Protein AF-A0A9J6F0E1-F1 (afdb_monomer_lite)

Structure (mmCIF, N/CA/C/O backbone):
data_AF-A0A9J6F0E1-F1
#
_entry.id   AF-A0A9J6F0E1-F1
#
loop_
_atom_site.group_PDB
_atom_site.id
_atom_site.type_symbol
_atom_site.label_atom_id
_atom_site.label_alt_id
_atom_site.label_comp_id
_atom_site.label_asym_id
_atom_site.label_entity_id
_atom_site.label_seq_id
_atom_site.pdbx_PDB_ins_code
_atom_site.Cartn_x
_atom_site.Cartn_y
_atom_site.Cartn_z
_atom_site.occupancy
_atom_site.B_iso_or_equiv
_atom_site.auth_seq_id
_atom_site.auth_comp_id
_atom_site.auth_asym_id
_atom_site.auth_atom_id
_atom_site.pdbx_PDB_model_num
ATOM 1 N N . MET A 1 1 ? 74.044 -14.318 -27.782 1.00 42.00 1 MET A N 1
ATOM 2 C CA . MET A 1 1 ? 73.304 -15.574 -27.527 1.00 42.00 1 MET A CA 1
ATOM 3 C C . MET A 1 1 ? 71.863 -15.151 -27.306 1.00 42.00 1 MET A C 1
ATOM 5 O O . MET A 1 1 ? 71.633 -14.439 -26.347 1.00 42.00 1 MET A O 1
ATOM 9 N N . SER A 1 2 ? 70.934 -15.291 -28.248 1.00 39.34 2 SER A N 1
ATOM 10 C CA . SER A 1 2 ? 70.530 -16.506 -28.978 1.00 39.34 2 SER A CA 1
ATOM 11 C C . SER A 1 2 ? 69.975 -16.070 -30.348 1.00 39.34 2 SER A C 1
ATOM 13 O O . SER A 1 2 ? 69.040 -15.284 -30.397 1.00 39.34 2 SER A O 1
ATOM 15 N N . LEU A 1 3 ? 70.685 -16.282 -31.460 1.00 38.25 3 LEU A N 1
ATOM 16 C CA . LEU A 1 3 ? 70.488 -17.395 -32.407 1.00 38.2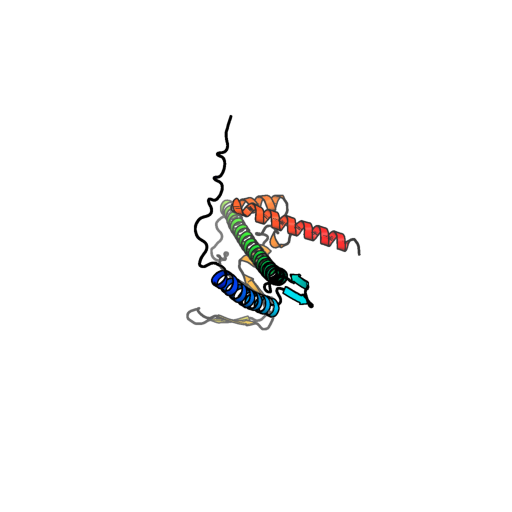5 3 LEU A CA 1
ATOM 17 C C . LEU A 1 3 ? 69.010 -17.663 -32.755 1.00 38.25 3 LEU A C 1
ATOM 19 O O . LEU A 1 3 ? 68.402 -18.596 -32.241 1.00 38.25 3 LEU A O 1
ATOM 23 N N . TRP A 1 4 ? 68.456 -16.856 -33.664 1.00 36.34 4 TRP A N 1
ATOM 24 C CA . TRP A 1 4 ? 67.292 -17.247 -34.465 1.00 36.34 4 TRP A CA 1
ATOM 25 C C . TRP A 1 4 ? 67.796 -18.144 -35.612 1.00 36.34 4 TRP A C 1
ATOM 27 O O . TRP A 1 4 ? 68.761 -17.745 -36.272 1.00 36.34 4 TRP A O 1
ATOM 37 N N . PRO A 1 5 ? 67.221 -19.334 -35.871 1.00 47.84 5 PRO A N 1
ATOM 38 C CA . PRO A 1 5 ? 67.655 -20.163 -36.989 1.00 47.84 5 PRO A CA 1
ATOM 39 C C . PRO A 1 5 ? 67.331 -19.463 -38.309 1.00 47.84 5 PRO A C 1
ATOM 41 O O . PRO A 1 5 ? 66.204 -19.016 -38.524 1.00 47.84 5 PRO A O 1
ATOM 44 N N . SER A 1 6 ? 68.331 -19.355 -39.180 1.00 51.09 6 SER A N 1
ATOM 45 C CA . SER A 1 6 ? 68.198 -18.851 -40.543 1.00 51.09 6 SER A CA 1
ATOM 46 C C . SER A 1 6 ? 67.134 -19.654 -41.296 1.00 51.09 6 SER A C 1
ATOM 48 O O . SER A 1 6 ? 67.220 -20.879 -41.368 1.00 51.09 6 SER A O 1
ATOM 50 N N . LEU A 1 7 ? 66.125 -18.967 -41.843 1.00 41.72 7 LEU A N 1
ATOM 51 C CA . LEU A 1 7 ? 65.140 -19.589 -42.726 1.00 41.72 7 LEU A CA 1
ATOM 52 C C . LEU A 1 7 ? 65.845 -20.214 -43.945 1.00 41.72 7 LEU A C 1
ATOM 54 O O . LEU A 1 7 ? 66.717 -19.561 -44.527 1.00 41.72 7 LEU A O 1
ATOM 58 N N . PRO A 1 8 ? 65.463 -21.432 -44.367 1.00 44.22 8 PRO A N 1
ATOM 59 C CA . PRO A 1 8 ? 66.010 -22.035 -45.570 1.00 44.22 8 PRO A CA 1
ATOM 60 C C . PRO A 1 8 ? 65.522 -21.269 -46.805 1.00 44.22 8 PRO A C 1
ATOM 62 O O . PRO A 1 8 ? 64.338 -20.952 -46.937 1.00 44.22 8 PRO A O 1
ATOM 65 N N . GLN A 1 9 ? 66.457 -20.952 -47.703 1.00 48.19 9 GLN A N 1
ATOM 66 C CA . GLN A 1 9 ? 66.150 -20.406 -49.024 1.00 48.19 9 GLN A CA 1
ATOM 67 C C . GLN A 1 9 ? 65.347 -21.438 -49.833 1.00 48.19 9 GLN A C 1
ATOM 69 O O . GLN A 1 9 ? 65.656 -22.628 -49.757 1.00 48.19 9 GLN A O 1
ATOM 74 N N . PRO A 1 10 ? 64.333 -21.020 -50.610 1.00 42.81 10 PRO A N 1
ATOM 75 C CA . PRO A 1 10 ? 63.535 -21.957 -51.382 1.00 42.81 10 PRO A CA 1
ATOM 76 C C . PRO A 1 10 ? 64.351 -22.473 -52.573 1.00 42.81 10 PRO A C 1
ATOM 78 O O . PRO A 1 10 ? 64.664 -21.725 -53.500 1.00 42.81 10 PRO A O 1
ATOM 81 N N . GLU A 1 11 ? 64.686 -23.763 -52.544 1.00 39.22 11 GLU A N 1
ATOM 82 C CA . GLU A 1 11 ? 65.186 -24.488 -53.708 1.00 39.22 11 GLU A CA 1
ATOM 83 C C . GLU A 1 11 ? 64.096 -24.550 -54.782 1.00 39.22 11 GLU A C 1
ATOM 85 O O . GLU A 1 11 ? 62.958 -24.968 -54.552 1.00 39.22 11 GLU A O 1
ATOM 90 N N . ALA A 1 12 ? 64.459 -24.104 -55.981 1.00 49.50 12 ALA A N 1
ATOM 91 C CA . ALA A 1 12 ? 63.625 -24.176 -57.162 1.00 49.50 12 ALA A CA 1
ATOM 92 C C . ALA A 1 12 ? 63.491 -25.635 -57.623 1.00 49.50 12 ALA A C 1
ATOM 94 O O . ALA A 1 12 ? 64.398 -26.184 -58.245 1.00 49.50 12 ALA A O 1
ATOM 95 N N . ALA A 1 13 ? 62.329 -26.240 -57.379 1.00 40.31 13 ALA A N 1
ATOM 96 C CA . ALA A 1 13 ? 61.929 -27.492 -58.006 1.00 40.31 13 ALA A CA 1
ATOM 97 C C . ALA A 1 13 ? 60.468 -27.415 -58.482 1.00 40.31 13 ALA A C 1
ATOM 99 O O . ALA A 1 13 ? 59.542 -27.298 -57.686 1.00 40.31 13 ALA A O 1
ATOM 100 N N . GLY A 1 14 ? 60.270 -27.514 -59.802 1.00 38.97 14 GLY A N 1
ATOM 101 C CA . GLY A 1 14 ? 59.031 -28.047 -60.383 1.00 38.97 14 GLY A CA 1
ATOM 102 C C . GLY A 1 14 ? 57.902 -27.064 -60.713 1.00 38.97 14 GLY A C 1
ATOM 103 O O . GLY A 1 14 ? 56.794 -27.187 -60.203 1.00 38.97 14 GLY A O 1
ATOM 104 N N . LEU A 1 15 ? 58.121 -26.159 -61.670 1.00 51.50 15 LEU A N 1
ATOM 105 C CA . LEU A 1 15 ? 57.035 -25.538 -62.440 1.00 51.50 15 LEU A CA 1
ATOM 106 C C . LEU A 1 15 ? 56.386 -26.574 -63.375 1.00 51.50 15 LEU A C 1
ATOM 108 O O . LEU A 1 15 ? 57.006 -26.959 -64.365 1.00 51.50 15 LEU A O 1
ATOM 112 N N . ARG A 1 16 ? 55.126 -26.950 -63.111 1.00 51.16 16 ARG A N 1
ATOM 113 C CA . ARG A 1 16 ? 54.069 -27.169 -64.129 1.00 51.16 16 ARG A CA 1
ATOM 114 C C . ARG A 1 16 ? 52.711 -27.412 -63.454 1.00 51.16 16 ARG A C 1
ATOM 116 O O . ARG A 1 16 ? 52.384 -28.523 -63.062 1.00 51.16 16 ARG A O 1
ATOM 123 N N . GLY A 1 17 ? 51.938 -26.328 -63.345 1.00 51.25 17 GLY A N 1
ATOM 124 C CA . GLY A 1 17 ? 50.532 -26.304 -62.906 1.00 51.25 17 GLY A CA 1
ATOM 125 C C . GLY A 1 17 ? 49.984 -24.890 -62.631 1.00 51.25 17 GLY A C 1
ATOM 126 O O . GLY A 1 17 ? 48.792 -24.645 -62.751 1.00 51.25 17 GLY A O 1
ATOM 127 N N . GLY A 1 18 ? 50.855 -23.921 -62.332 1.00 55.31 18 GLY A N 1
ATOM 128 C CA . GLY A 1 18 ? 50.466 -22.707 -61.600 1.00 55.31 18 GLY A CA 1
ATOM 129 C C . GLY A 1 18 ? 49.915 -21.489 -62.356 1.00 55.31 18 GLY A C 1
ATOM 130 O O . GLY A 1 18 ? 49.718 -20.472 -61.707 1.00 55.31 18 GLY A O 1
ATOM 131 N N . THR A 1 19 ? 49.668 -21.507 -63.670 1.00 56.41 19 THR A N 1
ATOM 132 C CA . THR A 1 19 ? 49.143 -20.306 -64.373 1.00 56.41 19 THR A CA 1
ATOM 133 C C . THR A 1 19 ? 47.634 -20.350 -64.600 1.00 56.41 19 THR A C 1
ATOM 135 O O . THR A 1 19 ? 46.957 -19.335 -64.447 1.00 56.41 19 THR A O 1
ATOM 138 N N . ALA A 1 20 ? 47.093 -21.523 -64.933 1.00 60.28 20 ALA A N 1
ATOM 139 C CA . ALA A 1 20 ? 45.662 -21.708 -65.159 1.00 60.28 20 ALA A CA 1
ATOM 140 C C . ALA A 1 20 ? 44.870 -21.693 -63.843 1.00 60.28 20 ALA A C 1
ATOM 142 O O . ALA A 1 20 ? 43.813 -21.070 -63.788 1.00 60.28 20 ALA A O 1
ATOM 143 N N . ASP A 1 21 ? 45.417 -22.303 -62.788 1.00 63.72 21 ASP A N 1
ATOM 144 C CA . ASP A 1 21 ? 44.795 -22.353 -61.459 1.00 63.72 21 ASP A CA 1
ATOM 145 C C . ASP A 1 21 ? 44.758 -20.964 -60.809 1.00 63.72 21 ASP A C 1
ATOM 147 O O . ASP A 1 21 ? 43.703 -20.495 -60.397 1.00 63.72 21 ASP A O 1
ATOM 151 N N . GLN A 1 22 ? 45.866 -20.213 -60.867 1.00 68.94 22 GLN A N 1
ATOM 152 C CA . GLN A 1 22 ? 45.903 -18.825 -60.387 1.00 68.94 22 GLN A CA 1
ATOM 153 C C . GLN A 1 22 ? 44.941 -17.905 -61.155 1.00 68.94 22 GLN A C 1
ATOM 155 O O . GLN A 1 22 ? 44.313 -17.023 -60.567 1.00 68.94 22 GLN A O 1
ATOM 160 N N . ALA A 1 23 ? 44.797 -18.094 -62.471 1.00 70.69 23 ALA A N 1
ATOM 161 C CA . ALA A 1 23 ? 43.850 -17.328 -63.279 1.00 70.69 23 ALA A CA 1
ATOM 162 C C . ALA A 1 23 ? 42.387 -17.714 -62.986 1.00 70.69 23 ALA A C 1
ATOM 164 O O . ALA A 1 23 ? 41.502 -16.850 -62.966 1.00 70.69 23 ALA A O 1
ATOM 165 N N . TYR A 1 24 ? 42.131 -19.000 -62.737 1.00 77.94 24 TYR A N 1
ATOM 166 C CA . TYR A 1 24 ? 40.825 -19.513 -62.338 1.00 77.94 24 TYR A CA 1
ATOM 167 C C . TYR A 1 24 ? 40.418 -18.982 -60.958 1.00 77.94 24 TYR A C 1
ATOM 169 O O . TYR A 1 24 ? 39.322 -18.427 -60.813 1.00 77.94 24 TYR A O 1
ATOM 177 N N . ASP A 1 25 ? 41.337 -19.020 -59.996 1.00 83.69 25 ASP A N 1
ATOM 178 C CA . ASP A 1 25 ? 41.162 -18.456 -58.660 1.00 83.69 25 ASP A CA 1
ATOM 179 C C . ASP A 1 25 ? 40.907 -16.953 -58.728 1.00 83.69 25 ASP A C 1
ATOM 181 O O . ASP A 1 25 ? 39.967 -16.450 -58.112 1.00 83.69 25 ASP A O 1
ATOM 185 N N . GLN A 1 26 ? 41.647 -16.219 -59.565 1.00 85.31 26 GLN A N 1
ATOM 186 C CA . GLN A 1 26 ? 41.429 -14.784 -59.742 1.00 85.31 26 GLN A CA 1
ATOM 187 C C . GLN A 1 26 ? 40.021 -14.472 -60.276 1.00 85.31 26 GLN A C 1
ATOM 189 O O . GLN A 1 26 ? 39.382 -13.514 -59.826 1.00 85.31 26 GLN A O 1
ATOM 194 N N . LYS A 1 27 ? 39.502 -15.266 -61.223 1.00 88.69 27 LYS A N 1
ATOM 195 C CA . LYS A 1 27 ? 38.141 -15.099 -61.760 1.00 88.69 27 LYS A CA 1
ATOM 196 C C . LYS A 1 27 ? 37.079 -15.445 -60.716 1.00 88.69 27 LYS A C 1
ATOM 198 O O . LYS A 1 27 ? 36.077 -14.732 -60.605 1.00 88.69 27 LYS A O 1
ATOM 203 N N . ASN A 1 28 ? 37.303 -16.506 -59.945 1.00 90.62 28 ASN A N 1
ATOM 204 C CA . ASN A 1 28 ? 36.395 -16.936 -58.890 1.00 90.62 28 ASN A CA 1
ATOM 205 C C . ASN A 1 28 ? 36.317 -15.889 -57.768 1.00 90.62 28 ASN A C 1
ATOM 207 O O . ASN A 1 28 ? 35.225 -15.425 -57.433 1.00 90.62 28 ASN A O 1
ATOM 211 N N . ILE A 1 29 ? 37.472 -15.413 -57.294 1.00 91.38 29 ILE A N 1
ATOM 212 C CA . ILE A 1 29 ? 37.577 -14.368 -56.272 1.00 91.38 29 ILE A CA 1
ATOM 213 C C . ILE A 1 29 ? 36.873 -13.095 -56.741 1.00 91.38 29 ILE A C 1
ATOM 215 O O . ILE A 1 29 ? 36.034 -12.566 -56.014 1.00 91.38 29 ILE A O 1
ATOM 219 N N . ARG A 1 30 ? 37.117 -12.632 -57.978 1.00 93.44 30 ARG A N 1
ATOM 220 C CA . ARG A 1 30 ? 36.410 -11.461 -58.532 1.00 93.44 30 ARG A CA 1
ATOM 221 C C . ARG A 1 30 ? 34.896 -11.638 -58.466 1.00 93.44 30 ARG A C 1
ATOM 223 O O . ARG A 1 30 ? 34.200 -10.751 -57.979 1.00 93.44 30 ARG A O 1
ATOM 230 N N . ARG A 1 31 ? 34.381 -12.789 -58.914 1.00 93.75 31 ARG A N 1
ATOM 231 C CA . ARG A 1 31 ? 32.941 -13.078 -58.896 1.00 93.75 31 ARG A CA 1
ATOM 232 C C . ARG A 1 31 ? 32.373 -13.028 -57.475 1.00 93.75 31 ARG A C 1
ATOM 234 O O . ARG A 1 31 ? 31.313 -12.431 -57.297 1.00 93.75 31 ARG A O 1
ATOM 241 N N . ARG A 1 32 ? 33.069 -13.613 -56.495 1.00 96.75 32 ARG A N 1
ATOM 242 C CA . ARG A 1 32 ? 32.632 -13.667 -55.089 1.00 96.75 32 ARG A CA 1
ATOM 243 C C . ARG A 1 32 ? 32.679 -12.309 -54.403 1.00 96.75 32 ARG A C 1
ATOM 245 O O . ARG A 1 32 ? 31.761 -11.973 -53.663 1.00 96.75 32 ARG A O 1
ATOM 252 N N . VAL A 1 33 ? 33.696 -11.502 -54.696 1.00 95.62 33 VAL A N 1
ATOM 253 C CA . VAL A 1 33 ? 33.798 -10.131 -54.182 1.00 95.62 33 VAL A CA 1
ATOM 254 C C . VAL A 1 33 ? 32.607 -9.295 -54.648 1.00 95.62 33 VAL A C 1
ATOM 256 O O . VAL A 1 33 ? 32.038 -8.563 -53.846 1.00 95.62 33 VAL A O 1
ATOM 259 N N . TYR A 1 34 ? 32.161 -9.438 -55.900 1.00 94.19 34 TYR A N 1
ATOM 260 C CA . TYR A 1 34 ? 30.964 -8.732 -56.364 1.00 94.19 34 TYR A CA 1
ATOM 261 C C . TYR A 1 34 ? 29.677 -9.216 -55.691 1.00 94.19 34 TYR A C 1
ATOM 263 O O . TYR A 1 34 ? 28.843 -8.377 -55.368 1.00 94.19 34 TYR A O 1
ATOM 271 N N . ASP A 1 35 ? 29.519 -10.522 -55.434 1.00 94.75 35 ASP A N 1
ATOM 272 C CA . ASP A 1 35 ? 28.373 -11.023 -54.655 1.00 94.75 35 ASP A CA 1
ATOM 273 C C . ASP A 1 35 ? 28.347 -10.395 -53.260 1.00 94.75 35 ASP A C 1
ATOM 275 O O . ASP A 1 35 ? 27.329 -9.841 -52.850 1.00 94.75 35 ASP A O 1
ATOM 279 N N . ALA A 1 36 ? 29.485 -10.416 -52.563 1.00 95.31 36 ALA A N 1
ATOM 280 C CA . ALA A 1 36 ? 29.603 -9.835 -51.233 1.00 95.31 36 ALA A CA 1
ATOM 281 C C . ALA A 1 36 ? 29.314 -8.326 -51.244 1.00 95.31 36 ALA A C 1
ATOM 283 O O . ALA A 1 36 ? 28.520 -7.847 -50.440 1.00 95.31 36 ALA A O 1
ATOM 284 N N . LEU A 1 37 ? 29.896 -7.574 -52.184 1.00 94.69 37 LEU A N 1
ATOM 285 C CA . LEU A 1 37 ? 29.671 -6.131 -52.296 1.00 94.69 37 LEU A CA 1
ATOM 286 C C . LEU A 1 37 ? 28.216 -5.789 -52.631 1.00 94.69 37 LEU A C 1
ATOM 288 O O . LEU A 1 37 ? 27.679 -4.838 -52.072 1.00 94.69 37 LEU A O 1
ATOM 292 N N . ASN A 1 38 ? 27.571 -6.555 -53.511 1.00 94.44 38 ASN A N 1
ATOM 293 C CA . ASN A 1 38 ? 26.181 -6.315 -53.890 1.00 94.44 38 ASN A CA 1
ATOM 294 C C . ASN A 1 38 ? 25.229 -6.587 -52.723 1.00 94.44 38 ASN A C 1
ATOM 296 O O . ASN A 1 38 ? 24.312 -5.803 -52.497 1.00 94.44 38 ASN A O 1
ATOM 300 N N . VAL A 1 39 ? 25.470 -7.651 -51.950 1.00 92.31 39 VAL A N 1
ATOM 301 C CA . VAL A 1 39 ? 24.688 -7.940 -50.740 1.00 92.31 39 VAL A CA 1
ATOM 302 C C . VAL A 1 39 ? 24.908 -6.855 -49.689 1.00 92.31 39 VAL A C 1
ATOM 304 O O . VAL A 1 39 ? 23.941 -6.321 -49.156 1.00 92.31 39 VAL A O 1
ATOM 307 N N . LEU A 1 40 ? 26.157 -6.467 -49.420 1.00 92.56 40 LEU A N 1
ATOM 308 C CA . LEU A 1 40 ? 26.461 -5.416 -48.443 1.00 92.56 40 LEU A CA 1
ATOM 309 C C . LEU A 1 40 ? 25.869 -4.056 -48.845 1.00 92.56 40 LEU A C 1
ATOM 311 O O . LEU A 1 40 ? 25.431 -3.301 -47.979 1.00 92.56 40 LEU A O 1
ATOM 315 N N . MET A 1 41 ? 25.813 -3.752 -50.142 1.00 89.88 41 MET A N 1
ATOM 316 C CA . MET A 1 41 ? 25.160 -2.551 -50.664 1.00 89.88 41 MET A CA 1
ATOM 317 C C . MET A 1 41 ? 23.634 -2.628 -50.537 1.00 89.88 41 MET A C 1
ATOM 319 O O . MET A 1 41 ? 23.015 -1.670 -50.087 1.00 89.88 41 MET A O 1
ATOM 323 N N . ALA A 1 42 ? 23.028 -3.776 -50.863 1.00 88.88 42 ALA A N 1
ATOM 324 C CA . ALA A 1 42 ? 21.586 -4.000 -50.721 1.00 88.88 42 ALA A CA 1
ATOM 325 C C . ALA A 1 42 ? 21.119 -3.942 -49.255 1.00 88.88 42 ALA A C 1
ATOM 327 O O . ALA A 1 42 ? 20.016 -3.484 -48.976 1.00 88.88 42 ALA A O 1
ATOM 328 N N . MET A 1 43 ? 21.979 -4.350 -48.317 1.00 87.69 43 MET A N 1
ATOM 329 C CA . MET A 1 43 ? 21.751 -4.237 -46.871 1.00 87.69 43 MET A CA 1
ATOM 330 C C . MET A 1 43 ? 22.072 -2.838 -46.312 1.00 87.69 43 MET A C 1
ATOM 332 O O . MET A 1 43 ? 22.043 -2.651 -45.097 1.00 87.69 43 MET A O 1
ATOM 336 N N . ASN A 1 44 ? 22.399 -1.869 -47.176 1.00 86.94 44 ASN A N 1
ATOM 337 C CA . ASN A 1 44 ? 22.784 -0.500 -46.823 1.00 86.94 44 ASN A CA 1
ATOM 338 C C . ASN A 1 44 ? 23.972 -0.419 -45.839 1.00 86.94 44 ASN A C 1
ATOM 340 O O . ASN A 1 44 ? 24.059 0.509 -45.038 1.00 86.94 44 ASN A O 1
ATOM 344 N N . ILE A 1 45 ? 24.889 -1.396 -45.899 1.00 88.62 45 ILE A N 1
ATOM 345 C CA . ILE A 1 45 ? 26.096 -1.452 -45.056 1.00 88.62 45 ILE A CA 1
ATOM 346 C C . ILE A 1 45 ? 27.241 -0.644 -45.654 1.00 88.62 45 ILE A C 1
ATOM 348 O O . ILE A 1 45 ? 28.055 -0.059 -44.936 1.00 88.62 45 ILE A O 1
ATOM 352 N N . ILE A 1 46 ? 27.296 -0.601 -46.981 1.00 91.69 46 ILE A N 1
ATOM 353 C CA . ILE A 1 46 ? 28.272 0.162 -47.750 1.00 91.69 46 ILE A CA 1
ATOM 354 C C . ILE A 1 46 ? 27.566 0.931 -48.867 1.00 91.69 46 ILE A C 1
ATOM 356 O O . ILE A 1 46 ? 26.580 0.455 -49.426 1.00 91.69 46 ILE A O 1
ATOM 360 N N . SER A 1 47 ? 28.106 2.091 -49.232 1.00 92.19 47 SER A N 1
ATOM 361 C CA . SER A 1 47 ? 27.751 2.808 -50.462 1.00 92.19 47 SER A CA 1
ATOM 362 C C . SER A 1 47 ? 28.887 2.678 -51.469 1.00 92.19 47 SER A C 1
ATOM 364 O O . SER A 1 47 ? 30.058 2.664 -51.082 1.00 92.19 47 SER A O 1
ATOM 366 N N . LYS A 1 48 ? 28.563 2.601 -52.763 1.00 92.25 48 LYS A N 1
ATOM 367 C CA . LYS A 1 48 ? 29.552 2.590 -53.845 1.00 92.25 48 LYS A CA 1
ATOM 368 C C . LYS A 1 48 ? 29.277 3.718 -54.831 1.00 92.25 48 LYS A C 1
ATOM 370 O O . LYS A 1 48 ? 28.309 3.672 -55.585 1.00 92.25 48 LYS A O 1
ATOM 375 N N . GLU A 1 49 ? 30.205 4.660 -54.913 1.00 90.69 49 GLU A N 1
ATOM 376 C CA . GLU A 1 49 ? 30.221 5.718 -55.920 1.00 90.69 49 GLU A CA 1
ATOM 377 C C . GLU A 1 49 ? 31.418 5.496 -56.849 1.00 90.69 49 GLU A C 1
ATOM 379 O O . GLU A 1 49 ? 32.573 5.725 -56.495 1.00 90.69 49 GLU A O 1
ATOM 384 N N . LYS A 1 50 ? 31.163 5.025 -58.076 1.00 89.00 50 LYS A N 1
ATOM 385 C CA . LYS A 1 50 ? 32.210 4.701 -59.064 1.00 89.00 50 LYS A CA 1
ATOM 386 C C . LYS A 1 50 ? 33.260 3.718 -58.503 1.00 89.00 50 LYS A C 1
ATOM 388 O O . LYS A 1 50 ? 32.989 2.519 -58.435 1.00 89.00 50 LYS A O 1
ATOM 393 N N . LYS A 1 51 ? 34.461 4.205 -58.164 1.00 89.38 51 LYS A N 1
ATOM 394 C CA . LYS A 1 51 ? 35.584 3.425 -57.604 1.00 89.38 51 LYS A CA 1
ATOM 395 C C . LYS A 1 51 ? 35.747 3.609 -56.089 1.00 89.38 51 LYS A C 1
ATOM 397 O O . LYS A 1 51 ? 36.626 2.982 -55.511 1.00 89.38 51 LYS A O 1
ATOM 402 N N . GLU A 1 52 ? 34.921 4.439 -55.461 1.00 91.62 52 GLU A N 1
ATOM 403 C CA . GLU A 1 52 ? 34.933 4.682 -54.022 1.00 91.62 52 GLU A CA 1
ATOM 404 C C . GLU A 1 52 ? 33.884 3.799 -53.337 1.00 91.62 52 GLU A C 1
ATOM 406 O O . GLU A 1 52 ? 32.739 3.716 -53.788 1.00 91.62 52 GLU A O 1
ATOM 411 N N . ILE A 1 53 ? 34.279 3.125 -52.258 1.00 92.56 53 ILE A N 1
ATOM 412 C CA . ILE A 1 53 ? 33.378 2.362 -51.391 1.00 92.56 53 ILE A CA 1
ATOM 413 C C . ILE A 1 53 ? 33.433 3.017 -50.014 1.00 92.56 53 ILE A C 1
ATOM 415 O O . ILE A 1 53 ? 34.496 3.055 -49.396 1.00 92.56 53 ILE A O 1
ATOM 419 N N . ARG A 1 54 ? 32.295 3.526 -49.541 1.00 91.38 54 ARG A N 1
ATOM 420 C CA . ARG A 1 54 ? 32.157 4.119 -48.206 1.00 91.38 54 ARG A CA 1
ATOM 421 C C . ARG A 1 54 ? 31.458 3.138 -47.277 1.00 91.38 54 ARG A C 1
ATOM 423 O O . ARG A 1 54 ? 30.464 2.522 -47.656 1.00 91.38 54 ARG A O 1
ATOM 430 N N . TRP A 1 55 ? 31.965 3.014 -46.057 1.00 90.12 55 TRP A N 1
ATOM 431 C CA . TRP A 1 55 ? 31.318 2.246 -44.996 1.00 90.12 55 TRP A CA 1
ATOM 432 C C . TRP A 1 55 ? 30.183 3.070 -44.375 1.00 90.12 55 TRP A C 1
ATOM 434 O O . TRP A 1 55 ? 30.430 4.181 -43.911 1.00 90.12 55 TRP A O 1
ATOM 444 N N . LEU A 1 56 ? 28.953 2.545 -44.386 1.00 83.19 56 LEU A N 1
ATOM 445 C CA . LEU A 1 56 ? 27.758 3.205 -43.840 1.00 83.19 56 LEU A CA 1
ATOM 446 C C . LEU A 1 56 ? 27.392 2.699 -42.432 1.00 83.19 56 LEU A C 1
ATOM 448 O O . LEU A 1 56 ? 26.900 3.479 -41.623 1.00 83.19 56 LEU A O 1
ATOM 452 N N . GLY A 1 57 ? 27.659 1.422 -42.122 1.00 77.69 57 GLY A N 1
ATOM 453 C CA . GLY A 1 57 ? 27.350 0.793 -40.825 1.00 77.69 57 GLY A CA 1
ATOM 454 C C . GLY A 1 57 ? 26.361 -0.374 -40.930 1.00 77.69 57 GLY A C 1
ATOM 455 O O . GLY A 1 57 ? 25.772 -0.600 -41.972 1.00 77.69 57 GLY A O 1
ATOM 456 N N . LEU A 1 58 ? 26.181 -1.174 -39.875 1.00 78.94 58 LEU A N 1
ATOM 457 C CA . LEU A 1 58 ? 25.275 -2.334 -39.926 1.00 78.94 58 LEU A CA 1
ATOM 458 C C . LEU A 1 58 ? 23.789 -1.910 -39.803 1.00 78.94 58 LEU A C 1
ATOM 460 O O . LEU A 1 58 ? 23.492 -1.018 -39.009 1.00 78.94 58 LEU A O 1
ATOM 464 N N . PRO A 1 59 ? 22.843 -2.550 -40.530 1.00 66.12 59 PRO A N 1
ATOM 465 C CA . PRO A 1 59 ? 21.414 -2.208 -40.529 1.00 66.12 59 PRO A CA 1
ATOM 466 C C . PRO A 1 59 ? 20.735 -2.393 -39.168 1.00 66.12 59 PRO A C 1
ATOM 468 O O . PRO A 1 59 ? 19.757 -1.710 -38.878 1.00 66.12 59 PRO A O 1
ATOM 471 N N . THR A 1 60 ? 21.281 -3.236 -38.288 1.00 64.88 60 THR A N 1
ATOM 472 C CA . THR A 1 60 ? 21.034 -3.144 -36.843 1.00 64.88 60 THR A CA 1
ATOM 473 C C . THR A 1 60 ? 21.854 -1.986 -36.296 1.00 64.88 60 THR A C 1
ATOM 475 O O . THR A 1 60 ? 22.917 -2.159 -35.697 1.00 64.88 60 THR A O 1
ATOM 478 N N . ASN A 1 61 ? 21.363 -0.790 -36.607 1.00 66.19 61 ASN A N 1
ATOM 479 C CA . ASN A 1 61 ? 21.925 0.472 -36.185 1.00 66.19 61 ASN A CA 1
ATOM 480 C C . ASN A 1 61 ? 21.907 0.482 -34.657 1.00 66.19 61 ASN A C 1
ATOM 482 O O . ASN A 1 61 ? 20.837 0.389 -34.051 1.00 66.19 61 ASN A O 1
ATOM 486 N N . SER A 1 62 ? 23.074 0.598 -34.036 1.00 72.31 62 SER A N 1
ATOM 487 C CA . SER A 1 62 ? 23.219 0.784 -32.592 1.00 72.31 62 SER A CA 1
ATOM 488 C C . SER A 1 62 ? 22.234 1.818 -32.028 1.00 72.31 62 SER A C 1
ATOM 490 O O . SER A 1 62 ? 21.802 1.671 -30.892 1.00 72.31 62 SER A O 1
ATOM 492 N N . ALA A 1 63 ? 21.797 2.804 -32.823 1.00 78.25 63 ALA A N 1
ATOM 493 C CA . ALA A 1 63 ? 20.746 3.753 -32.457 1.00 78.25 63 ALA A CA 1
ATOM 494 C C . ALA A 1 63 ? 19.355 3.119 -32.236 1.00 78.25 63 ALA A C 1
ATOM 496 O O . ALA A 1 63 ? 18.676 3.484 -31.282 1.00 78.25 63 ALA A O 1
ATOM 497 N N . GLN A 1 64 ? 18.921 2.159 -33.062 1.00 80.25 64 GLN A N 1
ATOM 498 C CA . GLN A 1 64 ? 17.641 1.455 -32.870 1.00 80.25 64 GLN A CA 1
ATOM 499 C C . GLN A 1 64 ? 17.686 0.540 -31.642 1.00 80.25 64 GLN A C 1
ATOM 501 O O . GLN A 1 64 ? 16.723 0.455 -30.880 1.00 80.25 64 GLN A O 1
ATOM 506 N N . GLU A 1 65 ? 18.820 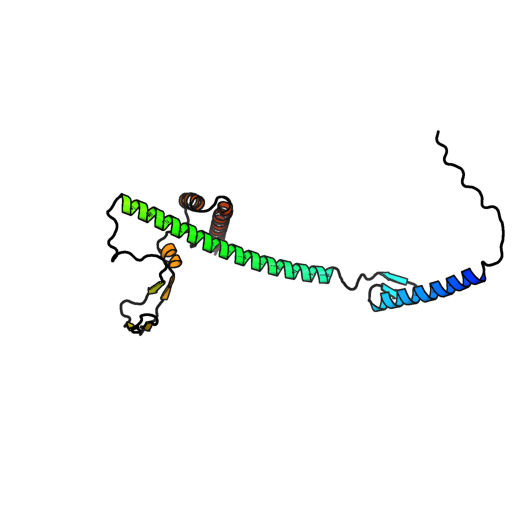-0.126 -31.414 1.00 83.06 65 GLU A N 1
ATOM 507 C CA . GLU A 1 65 ? 19.033 -0.908 -30.197 1.00 83.06 65 GLU A CA 1
ATOM 508 C C . GLU A 1 65 ? 19.100 -0.013 -28.952 1.00 83.06 65 GLU A C 1
ATOM 510 O O . GLU A 1 65 ? 18.480 -0.340 -27.942 1.00 83.06 65 GLU A O 1
ATOM 515 N N . CYS A 1 66 ? 19.767 1.141 -29.043 1.00 87.00 66 CYS A N 1
ATOM 516 C CA . CYS A 1 66 ? 19.796 2.161 -27.997 1.00 87.00 66 CYS A CA 1
ATOM 517 C C . CYS A 1 66 ? 18.381 2.642 -27.662 1.00 87.00 66 CYS A C 1
ATOM 519 O O . CYS A 1 66 ? 17.989 2.606 -26.500 1.00 87.00 66 CYS A O 1
ATOM 521 N N . GLN A 1 67 ? 17.574 2.977 -28.672 1.00 88.75 67 GLN A N 1
ATOM 522 C CA . GLN A 1 67 ? 16.183 3.392 -28.486 1.00 88.75 67 GLN A CA 1
ATOM 523 C C . GLN A 1 67 ? 15.344 2.299 -27.806 1.00 88.75 67 GLN A C 1
ATOM 525 O O . GLN A 1 67 ? 14.589 2.575 -26.874 1.00 88.75 67 GLN A O 1
ATOM 530 N N . ARG A 1 68 ? 15.496 1.036 -28.223 1.00 89.94 68 ARG A N 1
ATOM 531 C CA . ARG A 1 68 ? 14.817 -0.104 -27.588 1.00 89.94 68 ARG A CA 1
ATOM 532 C C . ARG A 1 68 ? 15.243 -0.277 -26.127 1.00 89.94 68 ARG A C 1
ATOM 534 O O . ARG A 1 68 ? 14.402 -0.524 -25.265 1.00 89.94 68 ARG A O 1
ATOM 541 N N . LEU A 1 69 ? 16.540 -0.162 -25.840 1.00 94.31 69 LEU A N 1
ATOM 542 C CA . LEU A 1 69 ? 17.077 -0.259 -24.481 1.00 94.31 69 LEU A CA 1
ATOM 543 C C . LEU A 1 69 ? 16.616 0.908 -23.602 1.00 94.31 69 LEU A C 1
ATOM 545 O O . LEU A 1 69 ? 16.327 0.696 -22.427 1.00 94.31 69 LEU A O 1
ATOM 549 N N . GLU A 1 70 ? 16.497 2.114 -24.154 1.00 95.38 70 GLU A N 1
ATOM 550 C CA . GLU A 1 70 ? 15.940 3.278 -23.461 1.00 95.38 70 GLU A CA 1
ATOM 551 C C . GLU A 1 70 ? 14.463 3.084 -23.117 1.00 95.38 70 GLU A C 1
ATOM 553 O O . GLU A 1 70 ? 14.069 3.327 -21.976 1.00 95.38 70 GLU A O 1
ATOM 558 N N . GLN A 1 71 ? 13.659 2.572 -24.052 1.00 96.12 71 GLN A N 1
ATOM 559 C CA . GLN A 1 71 ? 12.255 2.236 -23.798 1.00 96.12 71 GLN A CA 1
ATOM 560 C C . GLN A 1 71 ? 12.116 1.162 -22.711 1.00 96.12 71 GLN A C 1
ATOM 562 O O . GLN A 1 71 ? 11.324 1.309 -21.780 1.00 96.12 71 GLN A O 1
ATOM 567 N N . GLU A 1 72 ? 12.922 0.101 -22.773 1.00 96.81 72 GLU A N 1
ATOM 568 C CA . GLU A 1 72 ? 12.909 -0.954 -21.757 1.00 96.81 72 GLU A CA 1
ATOM 569 C C . GLU A 1 72 ? 13.401 -0.445 -20.395 1.00 96.81 72 GLU A C 1
ATOM 571 O O . GLU A 1 72 ? 12.838 -0.800 -19.357 1.00 96.81 72 GLU A O 1
ATOM 576 N N . LYS A 1 73 ? 14.419 0.424 -20.373 1.00 97.75 73 LYS A N 1
ATOM 577 C CA . LYS A 1 73 ? 14.869 1.114 -19.157 1.00 97.75 73 LYS A CA 1
ATOM 578 C C . LYS A 1 73 ? 13.727 1.930 -18.557 1.00 97.75 73 LYS A C 1
ATOM 580 O O . LYS A 1 73 ? 13.493 1.815 -17.356 1.00 97.75 73 LYS A O 1
ATOM 585 N N . GLN A 1 74 ? 13.017 2.711 -19.369 1.00 97.62 74 GLN A N 1
ATOM 586 C CA . GLN A 1 74 ? 11.897 3.534 -18.919 1.00 97.62 74 GLN A CA 1
ATOM 587 C C . GLN A 1 74 ? 10.784 2.673 -18.309 1.00 97.62 74 GLN A C 1
ATOM 589 O O . GLN A 1 74 ? 10.399 2.879 -17.158 1.00 97.62 74 GLN A O 1
ATOM 594 N N . ARG A 1 75 ? 10.378 1.610 -19.010 1.00 98.00 75 ARG A N 1
ATOM 595 C CA . ARG A 1 75 ? 9.394 0.640 -18.512 1.00 98.00 75 ARG A CA 1
ATOM 596 C C . ARG A 1 75 ? 9.823 0.007 -17.184 1.00 98.00 75 ARG A C 1
ATOM 598 O O . ARG A 1 75 ? 9.024 -0.145 -16.262 1.00 98.00 75 ARG A O 1
ATOM 605 N N . ARG A 1 76 ? 11.100 -0.369 -17.051 1.00 97.94 76 ARG A N 1
ATOM 606 C CA . ARG A 1 76 ? 11.640 -0.922 -15.796 1.00 97.94 76 ARG A CA 1
ATOM 607 C C . ARG A 1 76 ? 11.622 0.099 -14.666 1.00 97.94 76 ARG A C 1
ATOM 609 O O . ARG A 1 76 ? 11.335 -0.286 -13.535 1.00 97.94 76 ARG A O 1
ATOM 616 N N . LEU A 1 77 ? 11.923 1.366 -14.944 1.00 97.94 77 LEU A N 1
ATOM 617 C CA . LEU A 1 77 ? 11.881 2.432 -13.943 1.00 97.94 77 LEU A CA 1
ATOM 618 C C . LEU A 1 77 ? 10.464 2.645 -13.405 1.00 97.94 77 LEU A C 1
ATOM 620 O O . LEU A 1 77 ? 10.303 2.746 -12.191 1.00 97.94 77 LEU A O 1
ATOM 624 N N . GLU A 1 78 ? 9.451 2.621 -14.269 1.00 97.50 78 GLU A N 1
ATOM 625 C CA . GLU A 1 78 ? 8.039 2.711 -13.874 1.00 97.50 78 GLU A CA 1
ATOM 626 C C . GLU A 1 78 ? 7.625 1.536 -12.981 1.00 97.50 78 GLU A C 1
ATOM 628 O O . GLU A 1 78 ? 7.070 1.731 -11.899 1.00 97.50 78 GLU A O 1
ATOM 633 N N . VAL A 1 79 ? 7.992 0.308 -13.364 1.00 98.19 79 VAL A N 1
ATOM 634 C CA . VAL A 1 79 ? 7.733 -0.886 -12.542 1.00 98.19 79 VAL A CA 1
ATOM 635 C C . VAL A 1 79 ? 8.455 -0.808 -11.194 1.00 98.19 79 VAL A C 1
ATOM 637 O O . VAL A 1 79 ? 7.893 -1.186 -10.166 1.00 98.19 79 VAL A O 1
ATOM 640 N N . ILE A 1 80 ? 9.701 -0.326 -11.167 1.00 97.25 80 ILE A N 1
ATOM 641 C CA . ILE A 1 80 ? 10.456 -0.134 -9.922 1.00 97.25 80 ILE A CA 1
ATOM 642 C C . ILE A 1 80 ? 9.775 0.913 -9.038 1.00 97.25 80 ILE A C 1
ATOM 644 O O . ILE A 1 80 ? 9.701 0.706 -7.828 1.00 97.25 80 ILE A O 1
ATOM 648 N N . ALA A 1 81 ? 9.283 2.014 -9.609 1.00 94.81 81 ALA A N 1
ATOM 649 C CA . ALA A 1 81 ? 8.564 3.045 -8.867 1.00 94.81 81 ALA A CA 1
ATOM 650 C C . ALA A 1 81 ? 7.276 2.486 -8.244 1.00 94.81 81 ALA A C 1
ATOM 652 O O . ALA A 1 81 ? 7.083 2.617 -7.036 1.00 94.81 81 ALA A O 1
ATOM 653 N N . ALA A 1 82 ? 6.468 1.757 -9.019 1.00 96.25 82 ALA A N 1
ATOM 654 C CA . ALA A 1 82 ? 5.252 1.114 -8.521 1.00 96.25 82 ALA A CA 1
ATOM 655 C C . ALA A 1 82 ? 5.544 0.109 -7.392 1.00 96.25 82 ALA A C 1
ATOM 657 O O . ALA A 1 82 ? 4.915 0.153 -6.337 1.00 96.25 82 ALA A O 1
ATOM 658 N N . LYS A 1 83 ? 6.558 -0.752 -7.556 1.00 96.88 83 LYS A N 1
ATOM 659 C CA . LYS A 1 83 ? 6.953 -1.720 -6.516 1.00 96.88 83 LYS A CA 1
ATOM 660 C C . LYS A 1 83 ? 7.498 -1.055 -5.254 1.00 96.88 83 LYS A C 1
ATOM 662 O O . LYS A 1 83 ? 7.318 -1.590 -4.164 1.00 96.88 83 LYS A O 1
ATOM 667 N N . ARG A 1 84 ? 8.180 0.088 -5.383 1.00 94.06 84 ARG A N 1
ATOM 668 C CA . ARG A 1 84 ? 8.628 0.877 -4.226 1.00 94.06 84 ARG A CA 1
ATOM 669 C C . ARG A 1 84 ? 7.441 1.431 -3.449 1.00 94.06 84 ARG A C 1
ATOM 671 O O . ARG A 1 84 ? 7.446 1.305 -2.230 1.00 94.06 84 ARG A O 1
ATOM 678 N N . GLN A 1 85 ? 6.427 1.949 -4.142 1.00 93.44 85 GLN A N 1
ATOM 679 C CA . GLN A 1 85 ? 5.199 2.414 -3.499 1.00 93.44 85 GLN A CA 1
ATOM 680 C C . GLN A 1 85 ? 4.477 1.268 -2.781 1.00 93.44 85 GLN A C 1
ATOM 682 O O . GLN A 1 85 ? 4.195 1.375 -1.595 1.00 93.44 85 GLN A O 1
ATOM 687 N N . GLN A 1 86 ? 4.293 0.126 -3.451 1.00 95.94 86 GLN A N 1
ATOM 688 C CA . GLN A 1 86 ? 3.681 -1.058 -2.837 1.00 95.94 86 GLN A CA 1
ATOM 689 C C . GLN A 1 86 ? 4.445 -1.532 -1.594 1.00 95.94 86 GLN A C 1
ATOM 691 O O . GLN A 1 86 ? 3.841 -1.855 -0.574 1.00 95.94 86 GLN A O 1
ATOM 696 N N . LEU A 1 87 ? 5.782 -1.562 -1.655 1.00 95.56 87 LEU A N 1
ATOM 697 C CA . LEU A 1 87 ? 6.608 -1.892 -0.495 1.00 95.56 87 LEU A CA 1
ATOM 698 C C . LEU A 1 87 ? 6.370 -0.900 0.647 1.00 95.56 87 LEU A C 1
ATOM 700 O O . LEU A 1 87 ? 6.252 -1.318 1.796 1.00 95.56 87 LEU A O 1
ATOM 704 N N . TYR A 1 88 ? 6.304 0.395 0.342 1.00 93.88 88 TYR A N 1
ATOM 705 C CA . TYR A 1 88 ? 6.045 1.424 1.340 1.00 93.88 88 TYR A CA 1
ATOM 706 C C . TYR A 1 88 ? 4.678 1.245 2.009 1.00 93.88 88 TYR A C 1
ATOM 708 O O . TYR A 1 88 ? 4.600 1.268 3.235 1.00 93.88 88 TYR A O 1
ATOM 716 N N . ASP A 1 89 ? 3.630 0.954 1.239 1.00 93.88 89 ASP A N 1
ATOM 717 C CA . ASP A 1 89 ? 2.285 0.714 1.772 1.00 93.88 89 ASP A CA 1
ATOM 718 C C . ASP A 1 89 ? 2.250 -0.490 2.728 1.00 93.88 89 ASP A C 1
ATOM 720 O O . ASP A 1 89 ? 1.677 -0.406 3.818 1.00 93.88 89 ASP A O 1
ATOM 724 N N . VAL A 1 90 ? 2.949 -1.577 2.380 1.00 95.75 90 VAL A N 1
ATOM 725 C CA . VAL A 1 90 ? 3.096 -2.760 3.247 1.00 95.75 90 VAL A CA 1
ATOM 726 C C . VAL A 1 90 ? 3.892 -2.434 4.517 1.00 95.75 90 VAL A C 1
ATOM 728 O O . VAL A 1 90 ? 3.563 -2.916 5.604 1.00 95.75 90 VAL A O 1
ATOM 731 N N . LEU A 1 91 ? 4.930 -1.596 4.422 1.00 95.25 91 LEU A N 1
ATOM 732 C CA . LEU A 1 91 ? 5.683 -1.146 5.597 1.00 95.25 91 LEU A CA 1
ATOM 733 C C . LEU A 1 91 ? 4.809 -0.306 6.533 1.00 95.25 91 LEU A C 1
ATOM 735 O O . LEU A 1 91 ? 4.852 -0.517 7.745 1.00 95.25 91 LEU A O 1
ATOM 739 N N . LEU A 1 92 ? 3.988 0.597 5.991 1.00 94.75 92 LEU A N 1
ATOM 740 C CA . LEU A 1 92 ? 3.034 1.383 6.776 1.00 94.75 92 LEU A CA 1
ATOM 741 C C . LEU A 1 92 ? 2.027 0.486 7.497 1.00 94.75 92 LEU A C 1
ATOM 743 O O . LEU A 1 92 ? 1.784 0.683 8.687 1.00 94.75 92 LEU A O 1
ATOM 747 N N . GLN A 1 93 ? 1.486 -0.521 6.809 1.00 95.50 93 GLN A N 1
ATOM 748 C CA . GLN A 1 93 ? 0.596 -1.520 7.402 1.00 95.50 93 GLN A CA 1
ATOM 749 C C . GLN A 1 93 ? 1.272 -2.266 8.563 1.00 95.50 93 GLN A C 1
ATOM 751 O O . GLN A 1 93 ? 0.720 -2.340 9.661 1.00 95.50 93 GLN A O 1
ATOM 756 N N . GLN A 1 94 ? 2.498 -2.756 8.359 1.00 95.75 94 GLN A N 1
ATOM 757 C CA . GLN A 1 94 ? 3.273 -3.449 9.394 1.00 95.75 94 GLN A CA 1
ATOM 758 C C . GLN A 1 94 ? 3.496 -2.570 10.632 1.00 95.75 94 GLN A C 1
ATOM 760 O O . GLN A 1 94 ? 3.356 -3.034 11.768 1.00 95.75 94 GLN A O 1
ATOM 765 N N . ILE A 1 95 ? 3.854 -1.303 10.415 1.00 95.81 95 ILE A N 1
ATOM 766 C CA . ILE A 1 95 ? 4.056 -0.322 11.481 1.00 95.81 95 ILE A CA 1
ATOM 767 C C . ILE A 1 95 ? 2.738 -0.085 12.224 1.00 95.81 95 ILE A C 1
ATOM 769 O O . ILE A 1 95 ? 2.704 -0.221 13.445 1.00 95.81 95 ILE A O 1
ATOM 773 N N . ALA A 1 96 ? 1.649 0.193 11.505 1.00 96.75 96 ALA A N 1
ATOM 774 C CA . ALA A 1 96 ? 0.342 0.471 12.091 1.00 96.75 96 ALA A CA 1
ATOM 775 C C . ALA A 1 96 ? -0.178 -0.699 12.941 1.00 96.75 96 ALA A C 1
ATOM 777 O O . ALA A 1 96 ? -0.614 -0.487 14.075 1.00 96.75 96 ALA A O 1
ATOM 778 N N . TYR A 1 97 ? -0.061 -1.936 12.451 1.00 96.56 97 TYR A N 1
ATOM 779 C CA . TYR A 1 97 ? -0.453 -3.129 13.202 1.00 96.56 97 TYR A CA 1
ATOM 780 C C . TYR A 1 97 ? 0.396 -3.348 14.450 1.00 96.56 97 TYR A C 1
ATOM 782 O O . TYR A 1 97 ? -0.146 -3.584 15.531 1.00 96.56 97 TYR A O 1
ATOM 790 N N . LYS A 1 98 ? 1.726 -3.244 14.350 1.00 95.94 98 LYS A N 1
ATOM 791 C CA . LYS A 1 98 ? 2.586 -3.391 15.533 1.00 95.94 98 LYS A CA 1
ATOM 792 C C . LYS A 1 98 ? 2.308 -2.317 16.573 1.00 95.94 98 LYS A C 1
ATOM 794 O O . LYS A 1 98 ? 2.263 -2.627 17.762 1.00 95.94 98 LYS A O 1
ATOM 799 N N . ASN A 1 99 ? 2.074 -1.088 16.129 1.00 96.12 99 ASN A N 1
ATOM 800 C CA . ASN A 1 99 ? 1.755 0.026 17.006 1.00 96.12 99 ASN A CA 1
ATOM 801 C C . ASN A 1 99 ? 0.386 -0.165 17.684 1.00 96.12 99 ASN A C 1
ATOM 803 O O . ASN A 1 99 ? 0.263 0.070 18.884 1.00 96.12 99 ASN A O 1
ATOM 807 N N . LEU A 1 100 ? -0.620 -0.679 16.959 1.00 96.31 100 LEU A N 1
ATOM 808 C CA . LEU A 1 100 ? -1.914 -1.069 17.531 1.00 96.31 100 LEU A CA 1
ATOM 809 C C . LEU A 1 100 ? -1.742 -2.115 18.636 1.00 96.31 100 LEU A C 1
ATOM 811 O O . LEU A 1 100 ? -2.253 -1.936 19.740 1.00 96.31 100 LEU A O 1
ATOM 815 N N . VAL A 1 101 ? -1.011 -3.194 18.345 1.00 95.19 101 VAL A N 1
ATOM 816 C CA . VAL A 1 101 ? -0.781 -4.292 19.292 1.00 95.19 101 VAL A CA 1
ATOM 817 C C . VAL A 1 101 ? -0.031 -3.797 20.526 1.00 95.19 101 VAL A C 1
ATOM 819 O O . VAL A 1 101 ? -0.405 -4.138 21.644 1.00 95.19 101 VAL A O 1
ATOM 822 N N . GLU A 1 102 ? 1.013 -2.985 20.352 1.00 94.06 102 GLU A N 1
ATOM 823 C CA . GLU A 1 102 ? 1.774 -2.417 21.468 1.00 94.06 102 GLU A CA 1
ATOM 824 C C . GLU A 1 102 ? 0.902 -1.500 22.335 1.00 94.06 102 GLU A C 1
ATOM 826 O O . GLU A 1 102 ? 0.874 -1.653 23.557 1.00 94.06 102 GLU A O 1
ATOM 831 N N . ARG A 1 103 ? 0.119 -0.610 21.713 1.00 94.06 103 ARG A N 1
ATOM 832 C CA . ARG A 1 103 ? -0.822 0.267 22.420 1.00 94.06 103 ARG A CA 1
ATOM 833 C C . ARG A 1 103 ? -1.852 -0.538 23.211 1.00 94.06 103 ARG A C 1
ATOM 835 O O . ARG A 1 103 ? -2.066 -0.253 24.387 1.00 94.06 103 ARG A O 1
ATOM 842 N N . ASN A 1 104 ? -2.462 -1.547 22.594 1.00 93.94 104 ASN A N 1
ATOM 843 C CA . ASN A 1 104 ? -3.480 -2.371 23.245 1.00 93.94 104 ASN A CA 1
ATOM 844 C C . ASN A 1 104 ? -2.883 -3.173 24.413 1.00 93.94 104 ASN A C 1
ATOM 846 O O . ASN A 1 104 ? -3.465 -3.173 25.492 1.00 93.94 104 ASN A O 1
ATOM 850 N N . LYS A 1 105 ? -1.672 -3.731 24.263 1.00 93.00 105 LYS A N 1
ATOM 851 C CA . LYS A 1 105 ? -0.947 -4.403 25.360 1.00 93.00 105 LYS A CA 1
ATOM 852 C C . LYS A 1 105 ? -0.704 -3.489 26.562 1.00 93.00 105 LYS A C 1
ATOM 854 O O . LYS A 1 105 ? -0.793 -3.935 27.702 1.00 93.00 105 LYS A O 1
ATOM 859 N N . VAL A 1 106 ? -0.368 -2.218 26.329 1.00 91.81 106 VAL A N 1
ATOM 860 C CA . VAL A 1 106 ? -0.184 -1.237 27.414 1.00 91.81 106 VAL A CA 1
ATOM 861 C C . VAL A 1 106 ? -1.516 -0.929 28.099 1.00 91.81 106 VAL A C 1
ATOM 863 O O . VAL A 1 106 ? -1.573 -0.860 29.326 1.00 91.81 106 VAL A O 1
ATOM 866 N N . VAL A 1 107 ? -2.596 -0.784 27.327 1.00 90.44 107 VAL A N 1
ATOM 867 C CA . VAL A 1 107 ? -3.940 -0.551 27.871 1.00 90.44 107 VAL A CA 1
ATOM 868 C C . VAL A 1 107 ? -4.409 -1.739 28.711 1.00 90.44 107 VAL A C 1
ATOM 870 O O . VAL A 1 107 ? -4.870 -1.516 29.822 1.00 90.44 107 VAL A O 1
ATOM 873 N N . GLU A 1 108 ? -4.225 -2.972 28.243 1.00 90.81 108 GLU A N 1
ATOM 874 C CA . GLU A 1 108 ? -4.577 -4.206 28.968 1.00 90.81 108 GLU A CA 1
ATOM 875 C C . GLU A 1 108 ? -3.715 -4.455 30.212 1.00 90.81 108 GLU A C 1
ATOM 877 O O . GLU A 1 108 ? -4.131 -5.148 31.135 1.00 90.81 108 GLU A O 1
ATOM 882 N N . ARG A 1 109 ? -2.500 -3.900 30.266 1.00 89.50 109 ARG A N 1
ATOM 883 C CA . ARG A 1 109 ? -1.678 -3.944 31.482 1.00 89.50 109 ARG A CA 1
ATOM 884 C C . ARG A 1 109 ? -2.190 -2.972 32.547 1.00 89.50 109 ARG A C 1
ATOM 886 O O . ARG A 1 109 ? -2.114 -3.274 33.733 1.00 89.50 109 ARG A O 1
ATOM 893 N N . ASN A 1 110 ? -2.674 -1.804 32.125 1.00 85.94 110 ASN A N 1
ATOM 894 C CA . ASN A 1 110 ? -3.088 -0.720 33.021 1.00 85.94 110 ASN A CA 1
ATOM 895 C C . ASN A 1 110 ? -4.583 -0.763 33.380 1.00 85.94 110 ASN A C 1
ATOM 897 O O . ASN A 1 110 ? -5.000 -0.172 34.374 1.00 85.94 110 ASN A O 1
ATOM 901 N N . ARG A 1 111 ? -5.401 -1.406 32.549 1.00 81.25 111 ARG A N 1
ATOM 902 C CA . ARG A 1 111 ? -6.853 -1.556 32.685 1.00 81.25 111 ARG A CA 1
ATOM 903 C C . ARG A 1 111 ? -7.222 -3.017 32.466 1.00 81.25 111 ARG A C 1
ATOM 905 O O . ARG A 1 111 ? -6.473 -3.760 31.852 1.00 81.25 111 ARG A O 1
ATOM 912 N N . GLN A 1 112 ? -8.399 -3.419 32.927 1.00 80.25 112 GLN A N 1
ATOM 913 C CA . GLN A 1 112 ? -8.935 -4.736 32.585 1.00 80.25 112 GLN A CA 1
ATOM 914 C C . GLN A 1 112 ? -9.216 -4.841 31.084 1.00 80.25 112 GLN A C 1
ATOM 916 O O . GLN A 1 112 ? -9.525 -3.842 30.426 1.00 80.25 112 GLN A O 1
ATOM 921 N N . THR A 1 113 ? -9.099 -6.062 30.561 1.00 81.12 113 THR A N 1
ATOM 922 C CA . THR A 1 113 ? -9.408 -6.393 29.170 1.00 81.12 113 THR A CA 1
ATOM 923 C C . THR A 1 113 ? -10.800 -5.864 28.806 1.00 81.12 113 THR A C 1
ATOM 925 O O . THR A 1 113 ? -11.753 -6.126 29.547 1.00 81.12 113 THR A O 1
ATOM 928 N N . PRO A 1 114 ? -10.939 -5.106 27.700 1.00 85.25 114 PRO A N 1
ATOM 929 C CA . PRO A 1 114 ? -12.230 -4.588 27.271 1.00 85.25 114 PRO A CA 1
ATOM 930 C C . PRO A 1 114 ? -13.246 -5.712 27.050 1.00 85.25 114 PRO A C 1
ATOM 932 O O . PRO A 1 114 ? -12.886 -6.827 26.667 1.00 85.25 114 PRO A O 1
ATOM 935 N N . ALA A 1 115 ? -14.527 -5.410 27.254 1.00 86.94 115 ALA A N 1
ATOM 936 C CA . ALA A 1 115 ? -15.587 -6.364 26.966 1.00 86.94 115 ALA A CA 1
ATOM 937 C C . ALA A 1 115 ? -15.596 -6.716 25.461 1.00 86.94 115 ALA A C 1
ATOM 939 O O . ALA A 1 115 ? -15.375 -5.825 24.634 1.00 86.94 115 ALA A O 1
ATOM 940 N N . PRO A 1 116 ? -15.919 -7.964 25.071 1.00 85.88 116 PRO A N 1
ATOM 941 C CA . PRO A 1 116 ? -15.933 -8.365 23.660 1.00 85.88 116 PRO A CA 1
ATOM 942 C C . PRO A 1 116 ? -16.822 -7.474 22.779 1.00 85.88 116 PRO A C 1
ATOM 944 O O . PRO A 1 116 ? -16.461 -7.152 21.652 1.00 85.88 116 PRO A O 1
ATOM 947 N N . ALA A 1 117 ? -17.951 -7.004 23.321 1.00 90.25 117 ALA A N 1
ATOM 948 C CA . ALA A 1 117 ? -18.890 -6.127 22.621 1.00 90.25 117 ALA A CA 1
ATOM 949 C C . ALA A 1 117 ? -18.345 -4.710 22.353 1.00 90.25 117 ALA A C 1
ATOM 951 O O . ALA A 1 117 ? -18.875 -4.003 21.504 1.00 90.25 117 ALA A O 1
ATOM 952 N N . SER A 1 118 ? -17.295 -4.283 23.065 1.00 91.31 118 SER A N 1
ATOM 953 C CA . SER A 1 118 ? -16.652 -2.976 22.871 1.00 91.31 118 SER A CA 1
ATOM 954 C C . SER A 1 118 ? -15.415 -3.043 21.969 1.00 91.31 118 SER A C 1
ATOM 956 O O . SER A 1 118 ? -14.654 -2.079 21.903 1.00 91.31 118 SER A O 1
ATOM 958 N N . THR A 1 119 ? -15.168 -4.182 21.317 1.00 92.62 119 THR A N 1
ATOM 959 C CA . THR A 1 119 ? -13.975 -4.411 20.493 1.00 92.62 119 THR A CA 1
ATOM 960 C C . THR A 1 119 ? -14.338 -4.937 19.117 1.00 92.62 119 THR A C 1
ATOM 962 O O . THR A 1 119 ? -15.225 -5.773 18.985 1.00 92.62 119 THR A O 1
ATOM 965 N N . ILE A 1 120 ? -13.608 -4.482 18.102 1.00 94.94 120 ILE A N 1
ATOM 966 C CA . ILE A 1 120 ? -13.738 -4.959 16.725 1.00 94.94 120 ILE A CA 1
ATOM 967 C C . ILE A 1 120 ? -12.398 -5.606 16.349 1.00 94.94 120 ILE A C 1
ATOM 969 O O . ILE A 1 120 ? -11.388 -4.896 16.294 1.00 94.94 120 ILE A O 1
ATOM 973 N N . PRO A 1 121 ? -12.340 -6.939 16.169 1.00 93.81 121 PRO A N 1
ATOM 974 C CA . PRO A 1 121 ? -11.127 -7.610 15.725 1.00 93.81 121 PRO A CA 1
ATOM 975 C C . PRO A 1 121 ? -10.866 -7.328 14.242 1.00 93.81 121 PRO A C 1
ATOM 977 O O . PRO A 1 121 ? -11.782 -7.051 13.474 1.00 93.81 121 PRO A O 1
ATOM 980 N N . LEU A 1 122 ? -9.603 -7.431 13.838 1.00 94.19 122 LEU A N 1
ATOM 981 C CA . LEU A 1 122 ? -9.206 -7.374 12.434 1.00 94.19 122 LEU A CA 1
ATOM 982 C C . LEU A 1 122 ? -9.351 -8.762 11.781 1.00 94.19 122 LEU A C 1
ATOM 984 O O . LEU A 1 122 ? -9.155 -9.763 12.478 1.00 94.19 122 LEU A O 1
ATOM 988 N N . PRO A 1 123 ? -9.601 -8.852 10.460 1.00 96.31 123 PRO A N 1
ATOM 989 C CA . PRO A 1 123 ? -9.841 -7.754 9.518 1.00 96.31 123 PRO A CA 1
ATOM 990 C C . PRO A 1 123 ? -11.298 -7.265 9.552 1.00 96.31 123 PRO A C 1
ATOM 992 O O . PRO A 1 123 ? -12.217 -8.043 9.800 1.00 96.31 123 PRO A O 1
ATOM 995 N N . PHE A 1 124 ? -11.514 -5.984 9.260 1.00 95.94 124 PHE A N 1
ATOM 996 C CA . PHE A 1 124 ? -12.850 -5.399 9.128 1.00 95.94 124 PHE A CA 1
ATOM 997 C C . PHE A 1 124 ? -12.879 -4.342 8.020 1.00 95.94 124 PHE A C 1
ATOM 999 O O . PHE A 1 124 ? -11.838 -3.862 7.574 1.00 95.94 124 PHE A O 1
ATOM 1006 N N . ILE A 1 125 ? -14.088 -3.963 7.615 1.00 96.31 125 ILE A N 1
ATOM 1007 C CA . ILE A 1 125 ? -14.358 -2.788 6.784 1.00 96.31 125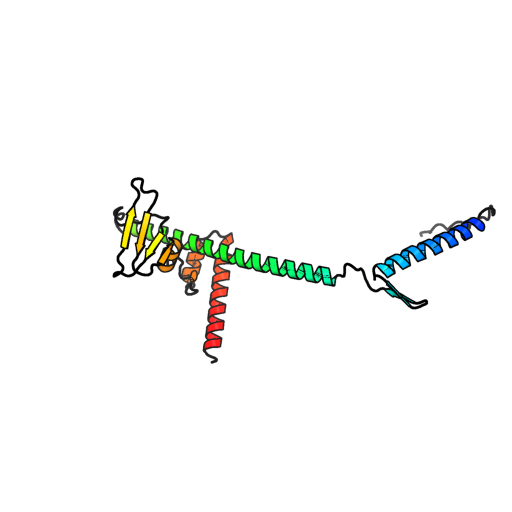 ILE A CA 1
ATOM 1008 C C . ILE A 1 125 ? -15.355 -1.892 7.519 1.00 96.31 125 ILE A C 1
ATOM 1010 O O . ILE A 1 125 ? -16.209 -2.390 8.256 1.00 96.31 125 ILE A O 1
ATOM 1014 N N . ILE A 1 126 ? -15.245 -0.579 7.344 1.00 95.81 126 ILE A N 1
ATOM 1015 C CA . ILE A 1 126 ? -16.194 0.400 7.881 1.00 95.81 126 ILE A CA 1
ATOM 1016 C C . ILE A 1 126 ? -16.914 1.053 6.715 1.00 95.81 126 ILE A C 1
ATOM 1018 O O . ILE A 1 126 ? -16.273 1.558 5.800 1.00 95.81 126 ILE A O 1
ATOM 1022 N N . ILE A 1 127 ? -18.241 1.082 6.791 1.00 95.44 127 ILE A N 1
ATOM 1023 C CA . ILE A 1 127 ? -19.071 1.904 5.918 1.00 95.44 127 ILE A CA 1
ATOM 1024 C C . ILE A 1 127 ? -19.497 3.123 6.735 1.00 95.44 127 ILE A C 1
ATOM 1026 O O . ILE A 1 127 ? -20.140 2.985 7.775 1.00 95.44 127 ILE A O 1
ATOM 1030 N N . ASN A 1 128 ? -19.076 4.303 6.299 1.00 95.12 128 ASN A N 1
ATOM 1031 C CA . ASN A 1 128 ? -19.383 5.580 6.924 1.00 95.12 128 ASN A CA 1
ATOM 1032 C C . ASN A 1 128 ? -20.403 6.334 6.066 1.00 95.12 128 ASN A C 1
ATOM 1034 O O . ASN A 1 128 ? -20.273 6.389 4.849 1.00 95.12 128 ASN A O 1
ATOM 1038 N N . THR A 1 129 ? -21.406 6.934 6.688 1.00 96.25 129 THR A N 1
ATOM 1039 C CA . THR A 1 129 ? -22.402 7.765 6.006 1.00 96.25 129 THR A CA 1
ATOM 1040 C C . THR A 1 129 ? -22.894 8.849 6.962 1.00 96.25 129 THR A C 1
ATOM 1042 O O . THR A 1 129 ? -22.520 8.869 8.142 1.00 96.25 129 THR A O 1
ATOM 1045 N N . ASN A 1 130 ? -23.689 9.793 6.465 1.00 95.81 130 ASN A N 1
ATOM 1046 C CA . ASN A 1 130 ? -24.202 10.866 7.295 1.00 95.81 130 ASN A CA 1
ATOM 1047 C C . ASN A 1 130 ? -25.171 10.312 8.358 1.00 95.81 130 ASN A C 1
ATOM 1049 O O . ASN A 1 130 ? -25.914 9.362 8.139 1.00 95.81 130 ASN A O 1
ATOM 1053 N N . LYS A 1 131 ? -25.201 10.935 9.539 1.00 94.56 131 LYS A N 1
ATOM 1054 C CA . LYS A 1 131 ? -26.100 10.560 10.640 1.00 94.56 131 LYS A CA 1
ATOM 1055 C C . LYS A 1 131 ? -27.581 10.693 10.284 1.00 94.56 131 LYS A C 1
ATOM 1057 O O . LYS A 1 131 ? -28.408 10.133 10.995 1.00 94.56 131 LYS A O 1
ATOM 1062 N N . GLN A 1 132 ? -27.911 11.490 9.267 1.00 95.38 132 GLN A N 1
ATOM 1063 C CA . GLN A 1 132 ? -29.282 11.663 8.784 1.00 95.38 132 GLN A CA 1
ATOM 1064 C C . GLN A 1 132 ? -29.677 10.665 7.684 1.00 95.38 132 GLN A C 1
ATOM 1066 O O . GLN A 1 132 ? -30.858 10.606 7.362 1.00 95.38 132 GLN A O 1
ATOM 1071 N N . THR A 1 133 ? -28.728 9.904 7.132 1.00 94.94 133 THR A N 1
ATOM 1072 C CA . THR A 1 133 ? -28.973 8.930 6.062 1.00 94.94 133 THR A CA 1
ATOM 1073 C C . THR A 1 133 ? -29.838 7.784 6.576 1.00 94.94 133 THR A C 1
ATOM 1075 O O . THR A 1 133 ? -29.542 7.181 7.614 1.00 94.94 133 THR A O 1
ATOM 1078 N N . VAL A 1 134 ? -30.905 7.472 5.846 1.00 94.38 134 VAL A N 1
ATOM 1079 C CA . VAL A 1 134 ? -31.745 6.299 6.085 1.00 94.38 134 VAL A CA 1
ATOM 1080 C C . VAL A 1 134 ? -31.082 5.087 5.435 1.00 94.38 134 VAL A C 1
ATOM 1082 O O . VAL A 1 134 ? -30.697 5.115 4.267 1.00 94.38 134 VAL A O 1
ATOM 1085 N N . ILE A 1 135 ? -30.924 4.019 6.220 1.00 95.38 135 ILE A N 1
ATOM 1086 C CA . ILE A 1 135 ? -30.245 2.793 5.798 1.00 95.38 135 ILE A CA 1
ATOM 1087 C C . ILE A 1 135 ? -31.229 1.631 5.894 1.00 95.38 135 ILE A C 1
ATOM 1089 O O . ILE A 1 135 ? -31.583 1.213 6.999 1.00 95.38 135 ILE A O 1
ATOM 1093 N N . ASP A 1 136 ? -31.601 1.066 4.749 1.00 94.44 136 ASP A N 1
ATOM 1094 C CA . ASP A 1 136 ? -32.362 -0.181 4.691 1.00 94.44 136 ASP A CA 1
ATOM 1095 C C . ASP A 1 136 ? -31.403 -1.355 4.475 1.00 94.44 136 ASP A C 1
ATOM 1097 O O . ASP A 1 136 ? -30.667 -1.414 3.488 1.00 94.44 136 ASP A O 1
ATOM 1101 N N . CYS A 1 137 ? -31.397 -2.306 5.409 1.00 94.31 137 CYS A N 1
ATOM 1102 C CA . CYS A 1 137 ? -30.533 -3.483 5.363 1.00 94.31 137 CYS A CA 1
ATOM 1103 C C . CYS A 1 137 ? -31.371 -4.753 5.212 1.00 94.31 137 CYS A C 1
ATOM 1105 O O . CYS A 1 137 ? -32.205 -5.065 6.063 1.00 94.31 137 CYS A O 1
ATOM 1107 N N . SER A 1 138 ? -31.119 -5.502 4.141 1.00 95.12 138 SER A N 1
ATOM 1108 C CA . SER A 1 138 ? -31.688 -6.828 3.910 1.00 95.12 138 SER A CA 1
ATOM 1109 C C . SER A 1 138 ? -30.594 -7.879 4.024 1.00 95.12 138 SER A C 1
ATOM 1111 O O . SER A 1 138 ? -29.570 -7.800 3.345 1.00 95.12 138 SER A O 1
ATOM 1113 N N . ILE A 1 139 ? -30.809 -8.867 4.889 1.00 96.56 139 ILE A N 1
ATOM 1114 C CA . ILE A 1 139 ? -29.831 -9.913 5.188 1.00 96.56 139 ILE A CA 1
ATOM 1115 C C . ILE A 1 139 ? -30.446 -11.258 4.821 1.00 96.56 139 ILE A C 1
ATOM 1117 O O . ILE A 1 139 ? -31.560 -11.578 5.237 1.00 96.56 139 ILE A O 1
ATOM 1121 N N . SER A 1 140 ? -29.708 -12.043 4.045 1.00 96.50 140 SER A N 1
ATOM 1122 C CA . SER A 1 140 ? -30.031 -13.444 3.762 1.00 96.50 140 SER A CA 1
ATOM 1123 C C . SER A 1 140 ? -30.113 -14.283 5.049 1.00 96.50 140 SER A C 1
ATOM 1125 O O . SER A 1 140 ? -29.438 -14.009 6.043 1.00 96.50 140 SER A O 1
ATOM 1127 N N . ASN A 1 141 ? -30.917 -15.350 5.045 1.00 95.44 141 ASN A N 1
ATOM 1128 C CA . ASN A 1 141 ? -31.089 -16.212 6.226 1.00 95.44 141 ASN A CA 1
ATOM 1129 C C . ASN A 1 141 ? -29.776 -16.868 6.690 1.00 95.44 141 ASN A C 1
ATOM 1131 O O . ASN A 1 141 ? -29.582 -17.092 7.884 1.00 95.44 141 ASN A O 1
ATOM 1135 N N . ASP A 1 142 ? -28.883 -17.178 5.749 1.00 96.50 142 ASP A N 1
ATOM 1136 C CA . ASP A 1 142 ? -27.579 -17.791 6.010 1.00 96.50 142 ASP A CA 1
ATOM 1137 C C . ASP A 1 142 ? -26.468 -16.765 6.279 1.00 96.50 142 ASP A C 1
ATOM 1139 O O . ASP A 1 142 ? -25.343 -17.156 6.595 1.00 96.50 142 ASP A O 1
ATOM 1143 N N . LYS A 1 143 ? -26.786 -15.463 6.211 1.00 95.19 143 LYS A N 1
ATOM 1144 C CA . LYS A 1 143 ? -25.849 -14.351 6.406 1.00 95.19 143 LYS A CA 1
ATOM 1145 C C . LYS A 1 143 ? -24.676 -14.362 5.420 1.00 95.19 143 LYS A C 1
ATOM 1147 O O . LYS A 1 143 ? -23.601 -13.864 5.757 1.00 95.19 143 LYS A O 1
ATOM 1152 N N . SER A 1 144 ? -24.860 -14.930 4.232 1.00 95.81 144 SER A N 1
ATOM 1153 C CA . SER A 1 144 ? -23.859 -14.900 3.160 1.00 95.81 144 SER A CA 1
ATOM 1154 C C . SER A 1 144 ? -23.946 -13.614 2.333 1.00 95.81 144 SER A C 1
ATOM 1156 O O . SER A 1 144 ? -22.929 -13.065 1.914 1.00 95.81 144 SER A O 1
ATOM 1158 N N . GLU A 1 145 ? -25.161 -13.098 2.167 1.00 95.69 145 GLU A N 1
ATOM 1159 C CA . GLU A 1 145 ? -25.472 -11.906 1.387 1.00 95.69 145 GLU A CA 1
ATOM 1160 C C . GLU A 1 145 ? -26.103 -10.819 2.259 1.00 95.69 145 GLU A C 1
ATOM 1162 O O . GLU A 1 145 ? -27.024 -11.080 3.047 1.00 95.69 145 GLU A O 1
ATOM 1167 N N . TYR A 1 146 ? -25.607 -9.596 2.075 1.00 94.38 146 TYR A N 1
ATOM 1168 C CA . TYR A 1 146 ? -26.092 -8.375 2.705 1.00 94.38 146 TYR A CA 1
ATOM 1169 C C . TYR A 1 146 ? -26.348 -7.341 1.613 1.00 94.38 146 TYR A C 1
ATOM 1171 O O . TYR A 1 146 ? -25.460 -7.050 0.812 1.00 94.38 146 TYR A O 1
ATOM 1179 N N . LEU A 1 147 ? -27.548 -6.769 1.602 1.00 95.25 147 LEU A N 1
ATOM 1180 C CA . LEU A 1 147 ? -27.922 -5.679 0.715 1.00 95.25 147 LEU A CA 1
ATOM 1181 C C . LEU A 1 147 ? -28.218 -4.442 1.558 1.00 95.25 147 LEU A C 1
ATOM 1183 O O . LEU A 1 147 ? -29.153 -4.445 2.357 1.00 95.25 147 LEU A O 1
ATOM 1187 N N . PHE A 1 148 ? -27.422 -3.396 1.360 1.00 94.94 148 PHE A N 1
ATOM 1188 C CA . PHE A 1 148 ? -27.613 -2.099 1.998 1.00 94.94 148 PHE A CA 1
ATOM 1189 C C . PHE A 1 148 ? -28.116 -1.095 0.962 1.00 94.94 148 PHE A C 1
ATOM 1191 O O . PHE A 1 148 ? -27.480 -0.899 -0.075 1.00 94.94 148 PHE A O 1
ATOM 1198 N N . HIS A 1 149 ? -29.244 -0.458 1.250 1.00 95.06 149 HIS A N 1
ATOM 1199 C CA . HIS A 1 149 ? -29.749 0.683 0.505 1.00 95.06 149 HIS A CA 1
ATOM 1200 C C . HIS A 1 149 ? -29.553 1.941 1.350 1.00 95.06 149 HIS A C 1
ATOM 1202 O O . HIS A 1 149 ? -29.981 1.990 2.501 1.00 95.06 149 HIS A O 1
ATOM 1208 N N . PHE A 1 150 ? -28.871 2.926 0.774 1.00 95.81 150 PHE A N 1
ATOM 1209 C CA . PHE A 1 150 ? -28.619 4.229 1.377 1.00 95.81 150 PHE A CA 1
ATOM 1210 C C . PHE A 1 150 ? -29.354 5.278 0.547 1.00 95.81 150 PHE A C 1
ATOM 1212 O O . PHE A 1 150 ? -29.284 5.241 -0.685 1.00 95.81 150 PHE A O 1
ATOM 1219 N N . ASP A 1 151 ? -30.035 6.209 1.207 1.00 95.00 151 ASP A N 1
ATOM 1220 C 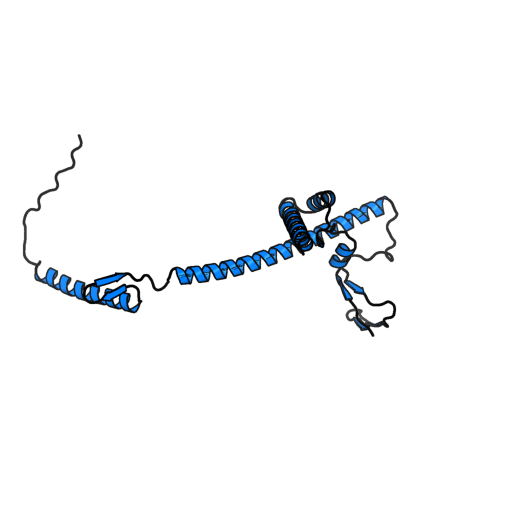CA . ASP A 1 151 ? -30.694 7.345 0.551 1.00 95.00 151 ASP A CA 1
ATOM 1221 C C . ASP A 1 151 ? -29.738 8.518 0.248 1.00 95.00 151 ASP A C 1
ATOM 1223 O O . ASP A 1 151 ? -30.118 9.471 -0.432 1.00 95.00 151 ASP A O 1
ATOM 1227 N N . ASP A 1 152 ? -28.485 8.423 0.702 1.00 95.56 152 ASP A N 1
ATOM 1228 C CA . ASP A 1 152 ? -27.406 9.386 0.478 1.00 95.56 152 ASP A CA 1
ATOM 1229 C C . ASP A 1 152 ? -26.064 8.657 0.240 1.00 95.56 152 ASP A C 1
ATOM 1231 O O . ASP A 1 152 ? -25.951 7.428 0.273 1.00 95.56 152 ASP A O 1
ATOM 1235 N N . THR A 1 153 ? -25.022 9.435 -0.023 1.00 96.19 153 THR A N 1
ATOM 1236 C CA . THR A 1 153 ? -23.643 8.995 -0.213 1.00 96.19 153 THR A CA 1
ATOM 1237 C C . THR A 1 153 ? -23.063 8.289 1.018 1.00 96.19 153 THR A C 1
ATOM 1239 O O . THR A 1 153 ? -23.388 8.575 2.174 1.00 96.19 153 THR A O 1
ATOM 1242 N N . PHE A 1 154 ? -22.155 7.350 0.763 1.00 96.19 154 PHE A N 1
ATOM 1243 C CA . PHE A 1 154 ? -21.410 6.629 1.789 1.00 96.19 154 PHE A CA 1
ATOM 1244 C C . PHE A 1 154 ? -19.951 6.440 1.358 1.00 96.19 154 PHE A C 1
ATOM 1246 O O . PHE A 1 154 ? -19.621 6.459 0.172 1.00 96.19 154 PHE A O 1
ATOM 1253 N N . GLU A 1 155 ? -19.080 6.232 2.337 1.00 96.12 155 GLU A N 1
ATOM 1254 C CA . GLU A 1 155 ? -17.658 5.952 2.168 1.00 96.12 155 GLU A CA 1
ATOM 1255 C C . GLU A 1 155 ? -17.341 4.565 2.730 1.00 96.12 155 GLU A C 1
ATOM 1257 O O . GLU A 1 155 ? -17.891 4.165 3.757 1.00 96.12 155 GLU A O 1
ATOM 1262 N N . ILE A 1 156 ? -16.437 3.830 2.079 1.00 96.06 156 ILE A N 1
ATOM 1263 C CA . ILE A 1 156 ? -15.938 2.542 2.572 1.00 96.06 156 ILE A CA 1
ATOM 1264 C C . ILE A 1 156 ? -14.462 2.701 2.920 1.00 96.06 156 ILE A C 1
ATOM 1266 O O . ILE A 1 156 ? -13.674 3.134 2.082 1.00 96.06 156 ILE A O 1
ATOM 1270 N N . HIS A 1 157 ? -14.097 2.310 4.137 1.00 96.50 157 HIS A N 1
ATOM 1271 C CA . HIS A 1 157 ? -12.724 2.300 4.629 1.00 96.50 157 HIS A CA 1
ATOM 1272 C C . HIS A 1 157 ? -12.316 0.882 5.013 1.00 96.50 157 HIS A C 1
ATOM 1274 O O . HIS A 1 157 ? -13.070 0.175 5.689 1.00 96.50 157 HIS A O 1
ATOM 1280 N N . ASP A 1 158 ? -11.113 0.476 4.621 1.00 96.19 158 ASP A N 1
ATOM 1281 C CA . ASP A 1 158 ? -10.500 -0.747 5.130 1.00 96.19 158 ASP A CA 1
ATOM 1282 C C . ASP A 1 158 ? -9.892 -0.526 6.528 1.00 96.19 158 ASP A C 1
ATOM 1284 O O . ASP A 1 158 ? -9.805 0.594 7.049 1.00 96.19 158 ASP A O 1
ATOM 1288 N N . ASP A 1 159 ? -9.491 -1.618 7.173 1.00 95.69 159 ASP A N 1
ATOM 1289 C CA . ASP A 1 159 ? -8.866 -1.576 8.492 1.00 95.69 159 ASP A CA 1
ATOM 1290 C C . ASP A 1 159 ? -7.583 -0.722 8.496 1.00 95.69 159 ASP A C 1
ATOM 1292 O O . ASP A 1 159 ? -7.354 0.047 9.432 1.00 95.69 159 ASP A O 1
ATOM 1296 N N . ILE A 1 160 ? -6.764 -0.793 7.445 1.00 95.44 160 ILE A N 1
ATOM 1297 C CA . ILE A 1 160 ? -5.510 -0.038 7.326 1.00 95.44 160 ILE A CA 1
ATOM 1298 C C . ILE A 1 160 ? -5.732 1.461 7.253 1.00 95.44 160 ILE A C 1
ATOM 1300 O O . ILE A 1 160 ? -5.026 2.212 7.934 1.00 95.44 160 ILE A O 1
ATOM 1304 N N . GLU A 1 161 ? -6.683 1.921 6.453 1.00 94.69 161 GLU A N 1
ATOM 1305 C CA . GLU A 1 161 ? -7.028 3.329 6.354 1.00 94.69 161 GLU A CA 1
ATOM 1306 C C . GLU A 1 161 ? -7.497 3.860 7.710 1.00 94.69 161 GLU A C 1
ATOM 1308 O O . GLU A 1 161 ? -7.041 4.919 8.155 1.00 94.69 161 GLU A O 1
ATOM 1313 N N . VAL A 1 162 ? -8.328 3.095 8.420 1.00 96.06 162 VAL A N 1
ATOM 1314 C CA . VAL A 1 162 ? -8.775 3.446 9.773 1.00 96.06 162 VAL A CA 1
ATOM 1315 C C . VAL A 1 162 ? -7.583 3.548 10.725 1.00 96.06 162 VAL A C 1
ATOM 1317 O O . VAL A 1 162 ? -7.450 4.544 11.439 1.00 96.06 162 VAL A O 1
ATOM 1320 N N . LEU A 1 163 ? -6.651 2.591 10.699 1.00 96.06 163 LEU A N 1
ATOM 1321 C CA . LEU A 1 163 ? -5.450 2.633 11.541 1.00 96.06 163 LEU A CA 1
ATOM 1322 C C . LEU A 1 163 ? -4.537 3.827 11.215 1.00 96.06 163 LEU A C 1
ATOM 1324 O O . LEU A 1 163 ? -3.994 4.454 12.132 1.00 96.06 163 LEU A O 1
ATOM 1328 N N . LYS A 1 164 ? -4.385 4.181 9.932 1.00 94.06 164 LYS A N 1
ATOM 1329 C CA . LYS A 1 164 ? -3.657 5.387 9.497 1.00 94.06 164 LYS A CA 1
ATOM 1330 C C . LYS A 1 164 ? -4.334 6.652 10.031 1.00 94.06 164 LYS A C 1
ATOM 1332 O O . LYS A 1 164 ? -3.669 7.486 10.646 1.00 94.06 164 LYS A O 1
ATOM 1337 N N . ARG A 1 165 ? -5.663 6.764 9.897 1.00 93.56 165 ARG A N 1
ATOM 1338 C CA . ARG A 1 165 ? -6.465 7.884 10.433 1.00 93.56 165 ARG A CA 1
ATOM 1339 C C . ARG A 1 165 ? -6.386 7.985 11.961 1.00 93.56 165 ARG A C 1
ATOM 1341 O O . ARG A 1 165 ? -6.354 9.094 12.486 1.00 93.56 165 ARG A O 1
ATOM 1348 N N . MET A 1 166 ? -6.256 6.860 12.668 1.00 94.19 166 MET A N 1
ATOM 1349 C CA . MET A 1 166 ? -6.000 6.808 14.117 1.00 94.19 166 MET A CA 1
ATOM 1350 C C . MET A 1 166 ? -4.575 7.237 14.520 1.00 94.19 166 MET A C 1
ATOM 1352 O O . MET A 1 166 ? -4.248 7.222 15.707 1.00 94.19 166 MET A O 1
ATOM 1356 N N . GLY A 1 167 ? -3.712 7.585 13.561 1.00 93.38 167 GLY A N 1
ATOM 1357 C CA . GLY A 1 167 ? -2.332 8.007 13.806 1.00 93.38 167 GLY A CA 1
ATOM 1358 C C . GLY A 1 167 ? -1.364 6.855 14.083 1.00 93.38 167 GLY A C 1
ATOM 1359 O O . GLY A 1 167 ? -0.222 7.090 14.476 1.00 93.38 167 GLY A O 1
ATOM 1360 N N . LEU A 1 168 ? -1.770 5.599 13.866 1.00 94.75 168 LEU A N 1
ATOM 1361 C CA . LEU A 1 168 ? -0.936 4.435 14.192 1.00 94.75 168 LEU A CA 1
ATOM 1362 C C . LEU A 1 168 ? 0.204 4.221 13.189 1.00 94.75 168 LEU A C 1
ATOM 1364 O O . LEU A 1 168 ? 1.201 3.586 13.532 1.00 94.75 168 LEU A O 1
ATOM 1368 N N . ALA A 1 169 ? 0.105 4.827 12.004 1.00 93.44 169 ALA A N 1
ATOM 1369 C CA . ALA A 1 169 ? 1.188 4.927 11.027 1.00 93.44 169 ALA A CA 1
ATOM 1370 C C . ALA A 1 169 ? 2.204 6.047 11.341 1.00 93.44 169 ALA A C 1
ATOM 1372 O O . ALA A 1 169 ? 3.095 6.303 10.533 1.00 93.44 169 ALA A O 1
ATOM 1373 N N . MET A 1 170 ? 2.091 6.721 12.497 1.00 90.56 170 MET A N 1
ATOM 1374 C CA . MET A 1 170 ? 3.049 7.738 12.958 1.00 90.56 170 MET A CA 1
ATOM 1375 C C . MET A 1 170 ? 3.237 8.918 11.981 1.00 90.56 170 MET A C 1
ATOM 1377 O O . MET A 1 170 ? 4.296 9.534 11.920 1.00 90.56 170 MET A O 1
ATOM 1381 N N . GLY A 1 171 ? 2.210 9.236 11.186 1.00 88.00 171 GLY A N 1
ATOM 1382 C CA . GLY A 1 171 ? 2.245 10.335 10.214 1.00 88.00 171 GLY A CA 1
ATOM 1383 C C . GLY A 1 171 ? 3.190 10.107 9.030 1.00 88.00 171 GLY A C 1
ATOM 1384 O O . GLY A 1 171 ? 3.457 11.044 8.277 1.00 88.00 171 GLY A O 1
ATOM 1385 N N . LEU A 1 172 ? 3.704 8.885 8.850 1.00 89.25 172 LEU A N 1
ATOM 1386 C CA . LEU A 1 172 ? 4.532 8.513 7.699 1.00 89.25 172 LEU A CA 1
ATOM 1387 C C . LEU A 1 172 ? 3.737 8.561 6.384 1.00 89.25 172 LEU A C 1
ATOM 1389 O O . LEU A 1 172 ? 4.295 8.852 5.331 1.00 89.25 172 LEU A O 1
ATOM 1393 N N . ASP A 1 173 ? 2.426 8.339 6.441 1.00 88.75 173 ASP A N 1
ATOM 1394 C CA . ASP A 1 173 ? 1.500 8.461 5.314 1.00 88.75 173 ASP A CA 1
ATOM 1395 C C . ASP A 1 173 ? 1.293 9.917 4.858 1.00 88.75 173 ASP A C 1
ATOM 1397 O O . ASP A 1 173 ? 1.076 10.161 3.675 1.00 88.75 173 ASP A O 1
ATOM 1401 N N . LYS A 1 174 ? 1.403 10.886 5.778 1.00 86.12 174 LYS A N 1
ATOM 1402 C CA . LYS A 1 174 ? 1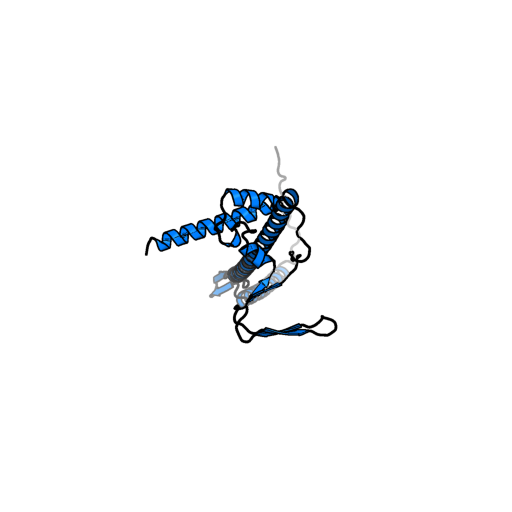.134 12.318 5.524 1.00 86.12 174 LYS A CA 1
ATOM 1403 C C . LYS A 1 174 ? 2.388 13.189 5.457 1.00 86.12 174 LYS A C 1
ATOM 1405 O O . LYS A 1 174 ? 2.287 14.389 5.227 1.00 86.12 174 LYS A O 1
ATOM 1410 N N . GLY A 1 175 ? 3.567 12.622 5.714 1.00 84.31 175 GLY A N 1
ATOM 1411 C CA . GLY A 1 175 ? 4.816 13.385 5.797 1.00 84.31 175 GLY A CA 1
ATOM 1412 C C . GLY A 1 175 ? 4.957 14.246 7.055 1.00 84.31 175 GLY A C 1
ATOM 1413 O O . GLY A 1 175 ? 5.830 15.107 7.105 1.00 84.31 175 GLY A O 1
ATOM 1414 N N . THR A 1 176 ? 4.133 14.013 8.079 1.00 87.25 176 THR A N 1
ATOM 1415 C CA . THR A 1 176 ? 4.147 14.755 9.353 1.00 87.25 176 THR A CA 1
ATOM 1416 C C . THR A 1 176 ? 4.855 13.990 10.477 1.00 87.25 176 THR A C 1
ATOM 1418 O O . THR A 1 176 ? 4.726 14.345 11.645 1.00 87.25 176 THR A O 1
ATOM 1421 N N . CYS A 1 177 ? 5.570 12.912 10.143 1.00 89.56 177 CYS A N 1
ATOM 1422 C CA . CYS A 1 177 ? 6.282 12.068 11.101 1.00 89.56 177 CYS A CA 1
ATOM 1423 C C . CYS A 1 177 ? 7.448 12.821 11.759 1.00 89.56 177 CYS A C 1
ATOM 1425 O O . CYS A 1 177 ? 8.329 13.337 11.063 1.00 89.56 177 CYS A O 1
ATOM 1427 N N . SER A 1 178 ? 7.490 12.819 13.094 1.00 89.94 178 SER A N 1
ATOM 1428 C CA . SER A 1 178 ? 8.599 13.386 13.865 1.00 89.94 178 SER A CA 1
ATOM 1429 C C . SER A 1 178 ? 9.864 12.506 13.780 1.00 89.94 178 SER A C 1
ATOM 1431 O O . SER A 1 178 ? 9.770 11.318 13.451 1.00 89.94 178 SER A O 1
ATOM 1433 N N . PRO A 1 179 ? 11.065 13.039 14.084 1.00 89.81 179 PRO A N 1
ATOM 1434 C CA . PRO A 1 179 ? 12.290 12.234 14.124 1.00 89.81 179 PRO A CA 1
ATOM 1435 C C . PRO A 1 179 ? 12.254 11.110 15.173 1.00 89.81 179 PRO A C 1
ATOM 1437 O O . PRO A 1 179 ? 12.827 10.043 14.954 1.00 89.81 179 PRO A O 1
ATOM 1440 N N . GLU A 1 180 ? 11.574 11.330 16.300 1.00 91.75 180 GLU A N 1
ATOM 1441 C CA . GLU A 1 180 ? 11.419 10.327 17.362 1.00 91.75 180 GLU A CA 1
ATOM 1442 C C . GLU A 1 180 ? 10.500 9.186 16.917 1.00 91.75 180 GLU A C 1
ATOM 1444 O O . GLU A 1 180 ? 10.832 8.004 17.070 1.00 91.75 180 GLU A O 1
ATOM 1449 N N . ASP A 1 181 ? 9.380 9.543 16.288 1.00 92.38 181 ASP A N 1
ATOM 1450 C CA . ASP A 1 181 ? 8.440 8.589 15.710 1.00 92.38 181 ASP A CA 1
ATOM 1451 C C . ASP A 1 181 ? 9.078 7.784 14.577 1.00 92.38 181 ASP A C 1
ATOM 1453 O O . ASP A 1 181 ? 8.859 6.576 14.476 1.00 92.38 181 ASP A O 1
ATOM 1457 N N . LEU A 1 182 ? 9.945 8.406 13.772 1.00 92.12 182 LEU A N 1
ATOM 1458 C CA . LEU A 1 182 ? 10.701 7.710 12.734 1.00 92.12 182 LEU A CA 1
ATOM 1459 C C . LEU A 1 182 ? 11.594 6.618 13.336 1.00 92.12 182 LEU A C 1
ATOM 1461 O O . LEU A 1 182 ? 11.644 5.499 12.821 1.00 92.12 182 LEU A O 1
ATOM 1465 N N . GLU A 1 183 ? 12.290 6.908 14.435 1.00 92.94 183 GLU A N 1
ATOM 1466 C CA . GLU A 1 183 ? 13.146 5.917 15.092 1.00 92.94 183 GLU A CA 1
ATOM 1467 C C . GLU A 1 183 ? 12.331 4.784 15.723 1.00 92.94 183 GLU A C 1
ATOM 1469 O O . GLU A 1 183 ? 12.745 3.620 15.751 1.00 92.94 183 GLU A O 1
ATOM 1474 N N . ARG A 1 184 ? 11.131 5.096 16.211 1.00 92.94 184 ARG A N 1
ATOM 1475 C CA . ARG A 1 184 ? 10.189 4.081 16.676 1.00 92.94 184 ARG A CA 1
ATOM 1476 C C . ARG A 1 184 ? 9.679 3.218 15.516 1.00 92.94 184 ARG A C 1
ATOM 1478 O O . ARG A 1 184 ? 9.727 1.994 15.623 1.00 92.94 184 ARG A O 1
ATOM 1485 N N . ALA A 1 185 ? 9.296 3.820 14.393 1.00 93.44 185 ALA A N 1
ATOM 1486 C CA . ALA A 1 185 ? 8.857 3.130 13.181 1.00 93.44 185 ALA A CA 1
ATOM 1487 C C . ALA A 1 185 ? 9.919 2.173 12.630 1.00 93.44 185 ALA A C 1
ATOM 1489 O O . ALA A 1 185 ? 9.614 1.029 12.291 1.00 93.44 185 ALA A O 1
ATOM 1490 N N . ARG A 1 186 ? 11.187 2.599 12.613 1.00 94.06 186 ARG A N 1
ATOM 1491 C CA . ARG A 1 186 ? 12.317 1.759 12.186 1.00 94.06 186 ARG A CA 1
ATOM 1492 C C . ARG A 1 186 ? 12.447 0.490 13.023 1.00 94.06 186 ARG A C 1
ATOM 1494 O O . ARG A 1 186 ? 12.635 -0.586 12.470 1.00 94.06 186 ARG A O 1
ATOM 1501 N N . ARG A 1 187 ? 12.255 0.584 14.341 1.00 93.69 187 ARG A N 1
ATOM 1502 C CA . ARG A 1 187 ? 12.282 -0.582 15.243 1.00 93.69 187 ARG A CA 1
ATOM 1503 C C . ARG A 1 187 ? 11.105 -1.541 15.035 1.00 93.69 187 ARG A C 1
ATOM 1505 O O . ARG A 1 187 ? 11.182 -2.701 15.437 1.00 93.69 187 ARG A O 1
ATOM 1512 N N . MET A 1 188 ? 10.023 -1.087 14.402 1.00 93.69 188 MET A N 1
ATOM 1513 C CA . MET A 1 188 ? 8.861 -1.921 14.087 1.00 93.69 188 MET A CA 1
ATOM 1514 C C . MET A 1 188 ? 9.036 -2.730 12.792 1.00 93.69 188 MET A C 1
ATOM 1516 O O . MET A 1 188 ? 8.305 -3.700 12.582 1.00 93.69 188 MET A O 1
ATOM 1520 N N . VAL A 1 189 ? 10.028 -2.434 11.953 1.00 94.88 189 VAL A N 1
ATOM 1521 C CA . VAL A 1 189 ? 10.283 -3.167 10.701 1.00 94.88 189 VAL A CA 1
ATOM 1522 C C . VAL A 1 189 ? 11.556 -4.024 10.793 1.00 94.88 189 VAL A C 1
ATOM 1524 O O . VAL A 1 189 ? 12.401 -3.790 11.655 1.00 94.88 189 VAL A O 1
ATOM 1527 N N . PRO A 1 190 ? 11.718 -5.063 9.952 1.00 95.50 190 PRO A N 1
ATOM 1528 C CA . PRO A 1 190 ? 12.979 -5.800 9.856 1.00 95.50 190 PRO A CA 1
ATOM 1529 C C . PRO A 1 190 ? 14.160 -4.886 9.496 1.00 95.50 190 PRO A C 1
ATOM 1531 O O . PRO A 1 190 ? 14.008 -3.981 8.677 1.00 95.50 190 PRO A O 1
ATOM 1534 N N . ARG A 1 191 ? 15.359 -5.179 10.026 1.00 91.88 191 ARG A N 1
ATOM 1535 C CA . ARG A 1 191 ? 16.577 -4.360 9.824 1.00 91.88 191 ARG A CA 1
ATOM 1536 C C . ARG A 1 191 ? 16.903 -4.078 8.356 1.00 91.88 191 ARG A C 1
ATOM 1538 O O . ARG A 1 191 ? 17.322 -2.979 8.012 1.00 91.88 191 ARG A O 1
ATOM 1545 N N . SER A 1 192 ? 16.683 -5.057 7.478 1.00 94.00 192 SER A N 1
ATOM 1546 C CA . SER A 1 192 ? 16.896 -4.919 6.031 1.00 94.00 192 SER A CA 1
ATOM 1547 C C . SER A 1 192 ? 15.966 -3.895 5.372 1.00 94.00 192 SER A C 1
ATOM 1549 O O . SER A 1 192 ? 16.286 -3.381 4.302 1.00 94.00 192 SER A O 1
ATOM 1551 N N . LEU A 1 193 ? 14.829 -3.589 6.002 1.00 94.25 193 LEU A N 1
ATOM 1552 C CA . LEU A 1 193 ? 13.794 -2.709 5.471 1.00 94.25 193 LEU A CA 1
ATOM 1553 C C . LEU A 1 193 ? 13.808 -1.302 6.091 1.00 94.25 193 LEU A C 1
ATOM 1555 O O . LEU A 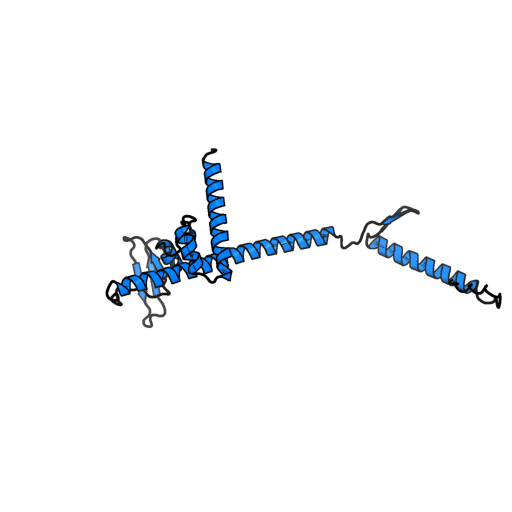1 193 ? 13.178 -0.393 5.551 1.00 94.25 193 LEU A O 1
ATOM 1559 N N . GLU A 1 194 ? 14.579 -1.077 7.159 1.00 93.44 194 GLU A N 1
ATOM 1560 C CA . GLU A 1 194 ? 14.704 0.236 7.815 1.00 93.44 194 GLU A CA 1
ATOM 1561 C C . GLU A 1 194 ? 15.150 1.350 6.860 1.00 93.44 194 GLU A C 1
ATOM 1563 O O . GLU A 1 194 ? 14.711 2.497 6.976 1.00 93.44 194 GLU A O 1
ATOM 1568 N N . VAL A 1 195 ? 16.021 1.012 5.904 1.00 92.50 195 VAL A N 1
ATOM 1569 C CA . VAL A 1 195 ? 16.551 1.960 4.914 1.00 92.50 195 VAL A CA 1
ATOM 1570 C C . VAL A 1 195 ? 15.425 2.553 4.067 1.00 92.50 195 VAL A C 1
ATOM 1572 O O . VAL A 1 195 ? 15.474 3.737 3.740 1.00 92.50 195 VAL A O 1
ATOM 1575 N N . TYR A 1 196 ? 14.397 1.764 3.749 1.00 91.25 196 TYR A N 1
ATOM 1576 C CA . TYR A 1 196 ? 13.271 2.215 2.933 1.00 91.25 196 TYR A CA 1
ATOM 1577 C C . TYR A 1 196 ? 12.371 3.178 3.707 1.00 91.25 196 TYR A C 1
ATOM 1579 O O . TYR A 1 196 ? 12.024 4.223 3.172 1.00 91.25 196 TYR A O 1
ATOM 1587 N N . VAL A 1 197 ? 12.095 2.911 4.988 1.00 91.06 197 VAL A N 1
ATOM 1588 C CA . VAL A 1 197 ? 11.313 3.827 5.843 1.00 91.06 197 VAL A CA 1
ATOM 1589 C C . VAL A 1 197 ? 11.996 5.194 5.944 1.00 91.06 197 VAL A C 1
ATOM 1591 O O . VAL A 1 197 ? 11.368 6.230 5.737 1.00 91.06 197 VAL A O 1
ATOM 1594 N N . ARG A 1 198 ? 13.313 5.210 6.197 1.00 89.12 198 ARG A N 1
ATOM 1595 C CA . ARG A 1 198 ? 14.087 6.460 6.264 1.00 89.12 198 ARG A CA 1
ATOM 1596 C C . ARG A 1 198 ? 14.116 7.187 4.921 1.00 89.12 198 ARG A C 1
ATOM 1598 O O . ARG A 1 198 ? 14.008 8.410 4.885 1.00 89.12 198 ARG A O 1
ATOM 1605 N N . ARG A 1 199 ? 14.316 6.447 3.831 1.00 88.44 199 ARG A N 1
ATOM 1606 C CA . ARG A 1 199 ? 14.403 7.015 2.487 1.00 88.44 199 ARG A CA 1
ATOM 1607 C C . ARG A 1 199 ? 13.106 7.712 2.090 1.00 88.44 199 ARG A C 1
ATOM 1609 O O . ARG A 1 199 ? 13.173 8.840 1.614 1.00 88.44 199 ARG A O 1
ATOM 1616 N N . GLU A 1 200 ? 11.963 7.067 2.301 1.00 86.69 200 GLU A N 1
ATOM 1617 C CA . GLU A 1 200 ? 10.664 7.650 1.956 1.00 86.69 200 GLU A CA 1
ATOM 1618 C C . GLU A 1 200 ? 10.336 8.856 2.846 1.00 86.69 200 GLU A C 1
ATOM 1620 O O . GLU A 1 200 ? 9.910 9.890 2.338 1.00 86.69 200 GLU A O 1
ATOM 1625 N N . TRP A 1 201 ? 10.662 8.806 4.143 1.00 85.19 201 TRP A N 1
ATOM 1626 C CA . TRP A 1 201 ? 10.521 9.967 5.029 1.00 85.19 201 TRP A CA 1
ATOM 1627 C C . TRP A 1 201 ? 11.364 11.172 4.579 1.00 85.19 201 TRP A C 1
ATOM 1629 O O . TRP A 1 201 ? 10.861 12.294 4.511 1.00 85.19 201 TRP A O 1
ATOM 1639 N N . LEU A 1 202 ? 12.637 10.950 4.221 1.00 85.19 202 LEU A N 1
ATOM 1640 C CA . LEU A 1 202 ? 13.506 12.007 3.689 1.00 85.19 202 LEU A CA 1
ATOM 1641 C C . LEU A 1 202 ? 12.974 12.564 2.368 1.00 85.19 202 LEU A C 1
ATOM 1643 O O . LEU A 1 202 ? 12.972 13.780 2.187 1.00 85.19 202 LEU A O 1
ATOM 1647 N N . SER A 1 203 ? 12.521 11.687 1.469 1.00 84.00 203 SER A N 1
ATOM 1648 C CA . SER A 1 203 ? 11.913 12.070 0.193 1.00 84.00 203 SER A CA 1
ATOM 1649 C C . SER A 1 203 ? 10.716 12.997 0.419 1.00 84.00 203 SER A C 1
ATOM 1651 O O . SER A 1 203 ? 10.670 14.091 -0.140 1.00 84.00 203 SER A O 1
ATOM 1653 N N . MET A 1 204 ? 9.812 12.619 1.328 1.00 79.25 204 MET A N 1
ATOM 1654 C CA . MET A 1 204 ? 8.619 13.395 1.670 1.00 79.25 204 MET A CA 1
ATOM 1655 C C . MET A 1 204 ? 8.969 14.751 2.305 1.00 79.25 204 MET A C 1
ATOM 1657 O O . MET A 1 204 ? 8.403 15.776 1.934 1.00 79.25 204 MET A O 1
ATOM 1661 N N . MET A 1 205 ? 9.945 14.791 3.222 1.00 76.38 205 MET A N 1
ATOM 1662 C CA . MET A 1 205 ? 10.392 16.046 3.838 1.00 76.38 205 MET A CA 1
ATOM 1663 C C . MET A 1 205 ? 11.068 16.995 2.846 1.00 76.38 205 MET A C 1
ATOM 1665 O O . MET A 1 205 ? 10.856 18.205 2.920 1.00 76.38 205 MET A O 1
ATOM 1669 N N . LEU A 1 206 ? 11.901 16.472 1.943 1.00 75.69 206 LEU A N 1
ATOM 1670 C CA . LEU A 1 206 ? 12.525 17.262 0.880 1.00 75.69 206 LEU A CA 1
ATOM 1671 C C . LEU A 1 206 ? 11.461 17.832 -0.057 1.00 75.69 206 LEU A C 1
ATOM 1673 O O . LEU A 1 206 ? 11.541 19.011 -0.396 1.00 75.69 206 LEU A O 1
ATOM 1677 N N . LEU A 1 207 ? 10.444 17.035 -0.402 1.00 68.62 207 LEU A N 1
ATOM 1678 C CA . LEU A 1 207 ? 9.305 17.490 -1.197 1.00 68.62 207 LEU A CA 1
ATOM 1679 C C . LEU A 1 207 ? 8.551 18.624 -0.489 1.00 68.62 207 LEU A C 1
ATOM 1681 O O . LEU A 1 207 ? 8.367 19.684 -1.078 1.00 68.62 207 LEU A O 1
ATOM 1685 N N . CYS A 1 208 ? 8.197 18.452 0.790 1.00 62.56 208 CYS A N 1
ATOM 1686 C CA . CYS A 1 208 ? 7.541 19.495 1.584 1.00 62.56 208 CYS A CA 1
ATOM 1687 C C . CYS A 1 208 ? 8.386 20.771 1.671 1.00 62.56 208 CYS A C 1
ATOM 1689 O O . CYS A 1 208 ? 7.854 21.866 1.520 1.00 62.56 208 CYS A O 1
ATOM 1691 N N . ARG A 1 209 ? 9.708 20.660 1.865 1.00 65.69 209 ARG A N 1
ATOM 1692 C CA . ARG A 1 209 ? 10.600 21.831 1.878 1.00 65.69 209 ARG A CA 1
ATOM 1693 C C . ARG A 1 209 ? 10.640 22.535 0.527 1.00 65.69 209 ARG A C 1
ATOM 1695 O O . ARG A 1 209 ? 10.603 23.759 0.516 1.00 65.69 209 ARG A O 1
ATOM 1702 N N . LEU A 1 210 ? 10.682 21.796 -0.583 1.00 61.22 210 LEU A N 1
ATOM 1703 C CA . LEU A 1 210 ? 10.648 22.377 -1.927 1.00 61.22 210 LEU A CA 1
ATOM 1704 C C . LEU A 1 210 ? 9.318 23.103 -2.180 1.00 61.22 210 LEU A C 1
ATOM 1706 O O . LEU A 1 210 ? 9.319 24.254 -2.602 1.00 61.22 210 LEU A O 1
ATOM 1710 N N . VAL A 1 211 ? 8.193 22.460 -1.855 1.00 61.09 211 VAL A N 1
ATOM 1711 C CA . VAL A 1 211 ? 6.844 23.023 -2.031 1.00 61.09 211 VAL A CA 1
ATOM 1712 C C . VAL A 1 211 ? 6.641 24.264 -1.156 1.00 61.09 211 VAL A C 1
ATOM 1714 O O . VAL A 1 211 ? 6.136 25.275 -1.644 1.00 61.09 211 VAL A O 1
ATOM 1717 N N . CYS A 1 212 ? 7.100 24.248 0.100 1.00 58.62 212 CYS A N 1
ATOM 1718 C CA . CYS A 1 212 ? 7.078 25.430 0.962 1.00 58.62 212 CYS A CA 1
ATOM 1719 C C . CYS A 1 212 ? 7.965 26.557 0.413 1.00 58.62 212 CYS A C 1
ATOM 1721 O O . CYS A 1 212 ? 7.564 27.715 0.458 1.00 58.62 212 CYS A O 1
ATOM 1723 N N . HIS A 1 213 ? 9.141 26.247 -0.144 1.00 57.22 213 HIS A N 1
ATOM 1724 C CA . HIS A 1 213 ? 10.022 27.269 -0.718 1.00 57.22 213 HIS A CA 1
ATOM 1725 C C . HIS A 1 213 ? 9.425 27.928 -1.970 1.00 57.22 213 HIS A C 1
ATOM 1727 O O . HIS A 1 213 ? 9.579 29.137 -2.146 1.00 57.22 213 HIS A O 1
ATOM 1733 N N . LEU A 1 214 ? 8.719 27.158 -2.808 1.00 53.03 214 LEU A N 1
ATOM 1734 C CA . LEU A 1 214 ? 7.971 27.681 -3.956 1.00 53.03 214 LEU A CA 1
ATOM 1735 C C . LEU A 1 214 ? 6.721 28.475 -3.540 1.00 53.03 214 LEU A C 1
ATOM 1737 O O . LEU A 1 214 ? 6.384 29.453 -4.194 1.00 53.03 214 LEU A O 1
ATOM 1741 N N . SER A 1 215 ? 6.064 28.105 -2.438 1.00 51.97 215 SER A N 1
ATOM 1742 C CA . SER A 1 215 ? 4.868 28.811 -1.941 1.00 51.97 215 SER A CA 1
ATOM 1743 C C . SER A 1 215 ? 5.185 30.152 -1.265 1.00 51.97 215 SER A C 1
ATOM 1745 O O . SER A 1 215 ? 4.299 30.979 -1.117 1.00 51.97 215 SER A O 1
ATOM 1747 N N . VAL A 1 216 ? 6.436 30.371 -0.842 1.00 54.38 216 VAL A N 1
ATOM 1748 C CA . VAL A 1 216 ? 6.912 31.641 -0.249 1.00 54.38 216 VAL A CA 1
ATOM 1749 C C . VAL A 1 216 ? 7.517 32.578 -1.310 1.00 54.38 216 VAL A C 1
ATOM 1751 O O . VAL A 1 216 ? 7.811 33.735 -1.024 1.00 54.38 216 VAL A O 1
ATOM 1754 N N . THR A 1 217 ? 7.710 32.098 -2.542 1.00 49.19 217 THR A N 1
ATOM 1755 C CA . THR A 1 217 ? 8.242 32.888 -3.670 1.00 49.19 217 THR A CA 1
ATOM 1756 C C . THR A 1 217 ? 7.175 33.337 -4.677 1.00 49.19 217 THR A C 1
ATOM 1758 O O . THR A 1 217 ? 7.535 33.927 -5.696 1.00 49.19 217 THR A O 1
ATOM 1761 N N . PHE A 1 218 ? 5.890 33.120 -4.375 1.00 45.00 218 PHE A N 1
ATOM 1762 C CA . PHE A 1 218 ? 4.734 33.649 -5.107 1.00 45.00 218 PHE A CA 1
ATOM 1763 C C . PHE A 1 218 ? 3.887 34.568 -4.227 1.00 45.00 218 PHE A C 1
ATOM 1765 O O . PHE A 1 218 ? 3.778 34.282 -3.014 1.00 45.00 218 PHE A O 1
#

Organism: Rhipicephalus microplus (NCBI:txid6941)

Foldseek 3Di:
DDDDDDDDDDDDDDDDDPPVVVVVVVVVVVVVVVVVVVVCVVQVQWDDDPPDIGGDHGNPPVVVVVVVVVVVVVVVVVVVVVVLVVLVLVLLQLQLVVLVVVVQVVCCVVDPDDDPVVDDDDWDKDKADDPPWDWDWDADPVRPDIDIDTPDDIDMDTPSRVSVVVCSSQCLVPLPHDPVNLVVSLVSDPVVCNVSSVVSSVVSVVVVVVVVVVVVVD

Radius of gyration: 39.15 Å; chains: 1; bounding box: 106×62×98 Å

InterPro domains:
  IPR003316 E2F/DP family, winged-helix DNA-binding domain [PF02319] (28-57)
  IPR003316 E2F/DP family, winged-helix DNA-binding domain [SM01372] (2-57)
  IPR014889 Transcription factor DP, C-terminal [PF08781] (64-198)
  IPR014889 Transcription factor DP, C-terminal [SM01138] (64-208)
  IPR014889 Transcription factor DP, C-terminal [cd14458] (62-166)
  IPR015648 Transcription factor DP [PIRSF009404] (21-198)
  IPR015648 Transcription factor DP [PTHR12548] (19-198)
  IPR036388 Winged helix-like DNA-binding domain superfamily [G3DSA:1.10.10.10] (9-62)
  IPR036390 Winged helix DNA-binding domain superfamily [SSF46785] (16-58)
  IPR037241 E2F-DP heterodimerization region [SSF144074] (64-200)
  IPR038168 Transcription factor DP, C-terminal domain superfamily [G3DSA:1.20.140.80] (63-206)

Secondary structure (DSSP, 8-state):
---PPPPPP------SSTTHHHHHHHHHHHHHHHHHHHHHHHTTSEEEETTEEEE---SS-HHHHHHHHHHHHHHHHHHHHHHHHHHHHHHHHHHHHHHHHHHHHHHHHHSPPPPGGG--PSS-EEEEE-TT--EEEEE-TTSS-EEEEESS-EEEEEHHHHHHHTTTTTTTTTT---HHHHHHHHHHS-GGGHHHHHHHHHHHHHHHHHHHHHHT--

Sequence (218 aa):
MSLWPSLPQPEAAGLRGGTADQAYDQKNIRRRVYDALNVLMAMNIISKEKKEIRWLGLPTNSAQECQRLEQEKQRRLEVIAAKRQQLYDVLLQQIAYKNLVERNKVVERNRQTPAPASTIPLPFIIINTNKQTVIDCSISNDKSEYLFHFDDTFEIHDDIEVLKRMGLAMGLDKGTCSPEDLERARRMVPRSLEVYVRREWLSMMLLCRLVCHLSVTF

pLDDT: mean 85.25, std 16.04, range [36.34, 98.19]